Protein AF-A0A945VTB6-F1 (afdb_monomer)

Structure (mmCIF, N/CA/C/O backbone):
data_AF-A0A945VTB6-F1
#
_entry.id   AF-A0A945VTB6-F1
#
loop_
_atom_site.group_PDB
_atom_site.id
_atom_site.type_symbol
_atom_site.label_atom_id
_atom_site.label_alt_id
_atom_site.label_comp_id
_atom_site.label_asym_id
_atom_site.label_entity_id
_atom_site.label_seq_id
_atom_site.pdbx_PDB_ins_code
_atom_site.Cartn_x
_atom_site.Cartn_y
_atom_site.Cartn_z
_atom_site.occupancy
_atom_site.B_iso_or_equiv
_atom_site.auth_seq_id
_atom_site.auth_comp_id
_atom_site.auth_asym_id
_atom_site.auth_atom_id
_atom_site.pdbx_PDB_model_num
ATOM 1 N N . MET A 1 1 ? 19.960 -13.039 58.736 1.00 70.06 1 MET A N 1
ATOM 2 C CA . MET A 1 1 ? 20.356 -12.309 57.506 1.00 70.06 1 MET A CA 1
ATOM 3 C C . MET A 1 1 ? 19.927 -13.037 56.240 1.00 70.06 1 MET A C 1
ATOM 5 O O . MET A 1 1 ? 19.238 -12.431 55.436 1.00 70.06 1 MET A O 1
ATOM 9 N N . THR A 1 2 ? 20.265 -14.316 56.058 1.00 83.69 2 THR A N 1
ATOM 10 C CA . THR A 1 2 ? 19.894 -15.095 54.858 1.00 83.69 2 THR A CA 1
ATOM 11 C C . THR A 1 2 ? 18.380 -15.229 54.652 1.00 83.69 2 THR A C 1
ATOM 13 O O . THR A 1 2 ? 17.901 -15.045 53.539 1.00 83.69 2 THR A O 1
ATOM 16 N N . THR A 1 3 ? 17.604 -15.448 55.717 1.00 87.06 3 THR A N 1
ATOM 17 C CA . THR A 1 3 ? 16.131 -15.523 55.663 1.00 87.06 3 THR A CA 1
ATOM 18 C C . THR A 1 3 ? 15.481 -14.220 55.191 1.00 87.06 3 THR A C 1
ATOM 20 O O . THR A 1 3 ? 14.590 -14.253 54.350 1.00 87.06 3 THR A O 1
ATOM 23 N N . SER A 1 4 ? 15.961 -13.069 55.669 1.00 87.00 4 SER A N 1
ATOM 24 C CA . SER A 1 4 ? 15.468 -11.746 55.260 1.00 87.00 4 SER A CA 1
ATOM 25 C C . SER A 1 4 ? 15.763 -11.435 53.788 1.00 87.00 4 SER A C 1
ATOM 27 O O . SER A 1 4 ? 14.939 -10.816 53.124 1.00 87.00 4 SER A O 1
ATOM 29 N N . ILE A 1 5 ? 16.910 -11.895 53.270 1.00 90.56 5 ILE A N 1
ATOM 30 C CA . ILE A 1 5 ? 17.291 -11.743 51.855 1.00 90.56 5 ILE A CA 1
ATOM 31 C C . ILE A 1 5 ? 16.427 -12.643 50.959 1.00 90.56 5 ILE A C 1
ATOM 33 O O . ILE A 1 5 ? 15.968 -12.214 49.906 1.00 90.56 5 ILE A O 1
ATOM 37 N N . ILE A 1 6 ? 16.152 -13.880 51.378 1.00 92.56 6 ILE A N 1
ATOM 38 C CA . ILE A 1 6 ? 15.283 -14.794 50.619 1.00 92.56 6 ILE A CA 1
ATOM 39 C C . ILE A 1 6 ? 13.846 -14.254 50.566 1.00 92.56 6 ILE A C 1
ATOM 41 O O . ILE A 1 6 ? 13.212 -14.298 49.512 1.00 92.56 6 ILE A O 1
ATOM 45 N N . LEU A 1 7 ? 13.346 -13.694 51.674 1.00 93.00 7 LEU A N 1
ATOM 46 C CA . LEU A 1 7 ? 11.995 -13.136 51.745 1.00 93.00 7 LEU A CA 1
ATOM 47 C C . LEU A 1 7 ? 11.821 -11.916 50.824 1.00 93.00 7 LEU A C 1
ATOM 49 O O . LEU A 1 7 ? 10.799 -11.795 50.151 1.00 93.00 7 LEU A O 1
ATOM 53 N N . SER A 1 8 ? 12.820 -11.028 50.763 1.00 91.12 8 SER A N 1
ATOM 54 C CA . SER A 1 8 ? 12.771 -9.847 49.894 1.00 91.12 8 SER A CA 1
ATOM 55 C C . SER A 1 8 ? 12.852 -10.215 48.411 1.00 91.12 8 SER A C 1
ATOM 57 O O . SER A 1 8 ? 12.096 -9.668 47.608 1.00 91.12 8 SER A O 1
ATOM 59 N N . ILE A 1 9 ? 13.691 -11.191 48.046 1.00 94.75 9 ILE A N 1
ATOM 60 C CA . ILE A 1 9 ? 13.769 -11.715 46.674 1.00 94.75 9 ILE A CA 1
ATOM 61 C C . ILE A 1 9 ? 12.435 -12.350 46.263 1.00 94.75 9 ILE A C 1
ATOM 63 O O . ILE A 1 9 ? 11.922 -12.050 45.185 1.00 94.75 9 ILE A O 1
ATOM 67 N N . ALA A 1 10 ? 11.836 -13.175 47.128 1.00 94.50 10 ALA A N 1
ATOM 68 C CA . ALA A 1 10 ? 10.544 -13.801 46.855 1.00 94.50 10 ALA A CA 1
ATOM 69 C C . ALA A 1 10 ? 9.439 -12.756 46.625 1.00 94.50 10 ALA A C 1
ATOM 71 O O . ALA A 1 10 ? 8.659 -12.876 45.683 1.00 94.50 10 ALA A O 1
ATOM 72 N N . PHE A 1 11 ? 9.410 -11.694 47.434 1.00 96.12 11 PHE A N 1
ATOM 73 C CA . PHE A 1 11 ? 8.422 -10.624 47.305 1.00 96.12 11 PHE A CA 1
ATOM 74 C C . PHE A 1 11 ? 8.546 -9.857 45.978 1.00 96.12 11 PHE A C 1
ATOM 76 O O . PHE A 1 11 ? 7.544 -9.605 45.310 1.00 96.12 11 PHE A O 1
ATOM 83 N N . ILE A 1 12 ? 9.774 -9.549 45.547 1.00 95.12 12 ILE A N 1
ATOM 84 C CA . ILE A 1 12 ? 10.031 -8.877 44.264 1.00 95.12 12 ILE A CA 1
ATOM 85 C C . ILE A 1 12 ? 9.595 -9.756 43.082 1.00 95.12 12 ILE A C 1
ATOM 87 O O . ILE A 1 12 ? 8.971 -9.257 42.145 1.00 95.12 12 ILE A O 1
ATOM 91 N N . ILE A 1 13 ? 9.873 -11.063 43.132 1.00 96.12 13 ILE A N 1
ATOM 92 C CA . ILE A 1 13 ? 9.461 -12.014 42.087 1.00 96.12 13 ILE A CA 1
ATOM 93 C C . ILE A 1 13 ? 7.933 -12.084 41.987 1.00 96.12 13 ILE A C 1
ATOM 95 O O . ILE A 1 13 ? 7.390 -12.046 40.883 1.00 96.12 13 ILE A O 1
ATOM 99 N N . ILE A 1 14 ? 7.233 -12.130 43.124 1.00 96.50 14 ILE A N 1
ATOM 100 C CA . ILE A 1 14 ? 5.764 -12.158 43.162 1.00 96.50 14 ILE A CA 1
ATOM 101 C C . ILE A 1 14 ? 5.181 -10.890 42.531 1.00 96.50 14 ILE A C 1
ATOM 103 O O . ILE A 1 14 ? 4.265 -10.985 41.715 1.00 96.50 14 ILE A O 1
ATOM 107 N N . ILE A 1 15 ? 5.727 -9.714 42.851 1.00 95.94 15 ILE A N 1
ATOM 108 C CA . ILE A 1 15 ? 5.262 -8.446 42.270 1.00 95.94 15 ILE A CA 1
ATOM 109 C C . ILE A 1 15 ? 5.508 -8.406 40.759 1.00 95.94 15 ILE A C 1
ATOM 111 O O . ILE A 1 15 ? 4.610 -8.021 40.010 1.00 95.94 15 ILE A O 1
ATOM 115 N N . MET A 1 16 ? 6.687 -8.832 40.291 1.00 95.06 16 MET A N 1
ATOM 116 C CA . MET A 1 16 ? 6.979 -8.875 38.855 1.00 95.06 16 MET A CA 1
ATOM 117 C C . MET A 1 16 ? 6.038 -9.824 38.105 1.00 95.06 16 MET A C 1
ATOM 119 O O . MET A 1 16 ? 5.511 -9.452 37.057 1.00 95.06 16 MET A O 1
ATOM 123 N N . LEU A 1 17 ? 5.771 -11.012 38.655 1.00 95.50 17 LEU A N 1
ATOM 124 C CA . LEU A 1 17 ? 4.824 -11.964 38.069 1.00 95.50 17 LEU A CA 1
ATOM 125 C C . LEU A 1 17 ? 3.391 -11.425 38.074 1.00 95.50 17 LEU A C 1
ATOM 127 O O . LEU A 1 17 ? 2.677 -11.596 37.089 1.00 95.50 17 LEU A O 1
ATOM 131 N N . ALA A 1 18 ? 2.978 -10.732 39.137 1.00 95.19 18 ALA A N 1
ATOM 132 C CA . ALA A 1 18 ? 1.662 -10.107 39.212 1.00 95.19 18 ALA A CA 1
ATOM 133 C C . ALA A 1 18 ? 1.494 -9.001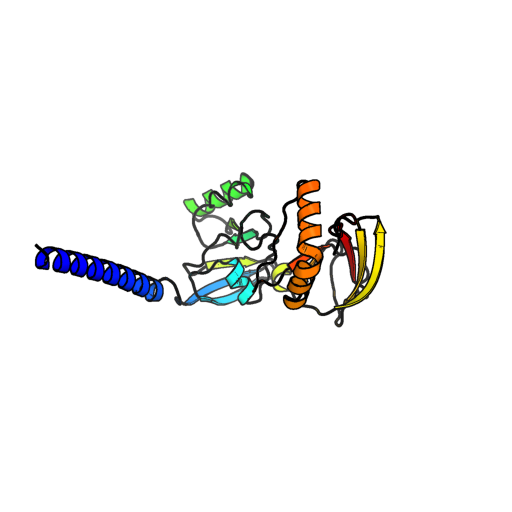 38.158 1.00 95.19 18 ALA A C 1
ATOM 135 O O . ALA A 1 18 ? 0.473 -8.958 37.473 1.00 95.19 18 ALA A O 1
ATOM 136 N N . MET A 1 19 ? 2.502 -8.139 37.972 1.00 93.75 19 MET A N 1
ATOM 137 C CA . MET A 1 19 ? 2.476 -7.104 36.932 1.00 93.75 19 MET A CA 1
ATOM 138 C C . MET A 1 19 ? 2.476 -7.700 35.522 1.00 93.75 19 MET A C 1
ATOM 140 O O . MET A 1 19 ? 1.697 -7.257 34.678 1.00 93.75 19 MET A O 1
ATOM 144 N N . ALA A 1 20 ? 3.301 -8.719 35.268 1.00 93.00 20 ALA A N 1
ATOM 145 C CA . ALA A 1 20 ? 3.318 -9.421 33.986 1.00 93.00 20 ALA A CA 1
ATOM 146 C C . ALA A 1 20 ? 1.965 -10.095 33.697 1.00 93.00 20 ALA A C 1
ATOM 148 O O . ALA A 1 20 ? 1.423 -9.939 32.604 1.00 93.00 20 ALA A O 1
ATOM 149 N N . GLY A 1 21 ? 1.371 -10.760 34.693 1.00 93.19 21 GLY A N 1
ATOM 150 C CA . GLY A 1 21 ? 0.052 -11.382 34.578 1.00 93.19 21 GLY A CA 1
ATOM 151 C C . GLY A 1 21 ? -1.068 -10.370 34.321 1.00 93.19 21 GLY A C 1
ATOM 152 O O . GLY A 1 21 ? -1.920 -10.601 33.467 1.00 93.19 21 GLY A O 1
ATOM 153 N N . LEU A 1 22 ? -1.045 -9.216 34.995 1.00 89.81 22 LEU A N 1
ATOM 154 C CA . LEU A 1 22 ? -2.013 -8.140 34.763 1.00 89.81 22 LEU A CA 1
ATOM 155 C C . LEU A 1 22 ? -1.853 -7.513 33.368 1.00 89.81 22 LEU A C 1
ATOM 157 O O . LEU A 1 22 ? -2.845 -7.194 32.710 1.00 89.81 22 LEU A O 1
ATOM 161 N N . SER A 1 23 ? -0.615 -7.361 32.893 1.00 85.19 23 SER A N 1
ATOM 162 C CA . SER A 1 23 ? -0.334 -6.888 31.534 1.00 85.19 23 SER A CA 1
ATOM 163 C C . SER A 1 23 ? -0.872 -7.859 30.483 1.00 85.19 23 SER A C 1
ATOM 165 O O . SER A 1 23 ? -1.488 -7.428 29.513 1.00 85.19 23 SER A O 1
ATOM 167 N N . GLU A 1 24 ? -0.693 -9.164 30.678 1.00 84.31 24 GLU A N 1
ATOM 168 C CA . GLU A 1 24 ? -1.197 -10.175 29.746 1.00 84.31 24 GLU A CA 1
ATOM 169 C C . GLU A 1 24 ? -2.732 -10.226 29.761 1.00 84.31 24 GLU A C 1
ATOM 171 O O . GLU A 1 24 ? -3.370 -10.252 28.710 1.00 84.31 24 GLU A O 1
ATOM 176 N N . LEU A 1 25 ? -3.345 -10.138 30.946 1.00 82.81 25 LEU A N 1
ATOM 177 C CA . LEU A 1 25 ? -4.799 -10.089 31.101 1.00 82.81 25 LEU A CA 1
ATOM 178 C C . LEU A 1 25 ? -5.397 -8.868 30.391 1.00 82.81 25 LEU A C 1
ATOM 180 O O . LEU A 1 25 ? -6.355 -8.993 29.632 1.00 82.81 25 LEU A O 1
ATOM 184 N N . THR A 1 26 ? -4.825 -7.683 30.605 1.00 78.06 26 THR A N 1
ATOM 185 C CA . THR A 1 26 ? -5.289 -6.460 29.934 1.00 78.06 26 THR A CA 1
ATOM 186 C C . THR A 1 26 ? -5.054 -6.524 28.426 1.00 78.06 26 THR A C 1
ATOM 188 O O . THR A 1 26 ? -5.923 -6.113 27.659 1.00 78.06 26 THR A O 1
ATOM 191 N N . TYR A 1 27 ? -3.944 -7.109 27.974 1.00 70.69 27 TYR A N 1
ATOM 192 C CA . TYR A 1 27 ? -3.674 -7.322 26.554 1.00 70.69 27 TYR A CA 1
ATOM 193 C C . TYR A 1 27 ? -4.676 -8.284 25.899 1.00 70.69 27 TYR A C 1
ATOM 195 O O . TYR A 1 27 ? -5.138 -8.021 24.789 1.00 70.69 27 TYR A O 1
ATOM 203 N N . GLN A 1 28 ? -5.080 -9.354 26.583 1.00 69.06 28 GLN A N 1
ATOM 204 C CA . GLN A 1 28 ? -6.079 -10.293 26.069 1.00 69.06 28 GLN A CA 1
ATOM 205 C C . GLN A 1 28 ? -7.499 -9.718 26.095 1.00 69.06 28 GLN A C 1
ATOM 207 O O . GLN A 1 28 ? -8.239 -9.889 25.131 1.00 69.06 28 GLN A O 1
ATOM 212 N N . PHE A 1 29 ? -7.880 -8.996 27.152 1.00 66.19 29 PHE A N 1
ATOM 213 C CA . PHE A 1 29 ? -9.226 -8.424 27.263 1.00 66.19 29 PHE A CA 1
ATOM 214 C C . PHE A 1 29 ? -9.436 -7.170 26.404 1.00 66.19 29 PHE A C 1
ATOM 216 O O . PHE A 1 29 ? -10.531 -6.965 25.881 1.00 66.19 29 PHE A O 1
ATOM 223 N N . PHE A 1 30 ? -8.413 -6.325 26.251 1.00 63.25 30 PHE A N 1
ATOM 224 C CA . PHE A 1 30 ? -8.529 -5.037 25.555 1.00 63.25 30 PHE A CA 1
ATOM 225 C C . PHE A 1 30 ? -7.734 -4.961 24.246 1.00 63.25 30 PHE A C 1
ATOM 227 O O . PHE A 1 30 ? -8.085 -4.166 23.377 1.00 63.25 30 PHE A O 1
ATOM 234 N N . GLY A 1 31 ? -6.667 -5.748 24.088 1.00 57.62 31 GLY A N 1
ATOM 235 C CA . GLY A 1 31 ? -5.701 -5.604 22.992 1.00 57.62 31 GLY A CA 1
ATOM 236 C C . GLY A 1 31 ? -5.968 -6.465 21.757 1.00 57.62 31 GLY A C 1
ATOM 237 O O . GLY A 1 31 ? -5.543 -6.083 20.668 1.00 57.62 31 GLY A O 1
ATOM 238 N N . LYS A 1 32 ? -6.673 -7.597 21.888 1.00 54.66 32 LYS A N 1
ATOM 239 C CA . LYS A 1 32 ? -6.982 -8.496 20.765 1.00 54.66 32 LYS A CA 1
ATOM 240 C C . LYS A 1 32 ? -8.411 -9.019 20.852 1.00 54.66 32 LYS A C 1
ATOM 242 O O . LYS A 1 32 ? -8.746 -9.769 21.757 1.00 54.66 32 LYS A O 1
ATOM 247 N N . GLY A 1 33 ? -9.246 -8.661 19.878 1.00 57.53 33 GLY A N 1
ATOM 248 C CA . GLY A 1 33 ? -10.492 -9.395 19.626 1.00 57.53 33 GLY A CA 1
ATOM 249 C C . GLY A 1 33 ? -11.798 -8.638 19.846 1.00 57.53 33 GLY A C 1
ATOM 250 O O . GLY A 1 33 ? -12.863 -9.224 19.634 1.00 57.53 33 GLY A O 1
ATOM 251 N N . LYS A 1 34 ? -11.777 -7.336 20.177 1.00 70.19 34 LYS A N 1
ATOM 252 C CA . LYS A 1 34 ? -13.004 -6.541 20.029 1.00 70.19 34 LYS A CA 1
ATOM 253 C C . LYS A 1 34 ? -13.342 -6.480 18.539 1.00 70.19 34 LYS A C 1
ATOM 255 O O . LYS A 1 34 ? -12.583 -5.927 17.742 1.00 70.19 34 LYS A O 1
ATOM 260 N N . LYS A 1 35 ? -14.463 -7.100 18.169 1.00 81.50 35 LYS A N 1
ATOM 261 C CA . LYS A 1 35 ? -15.018 -7.024 16.818 1.00 81.50 35 LYS A CA 1
ATOM 262 C C . LYS A 1 35 ? -15.546 -5.611 16.611 1.00 81.50 35 LYS A C 1
ATOM 264 O O . LYS A 1 35 ? -16.501 -5.213 17.273 1.00 81.50 35 LYS A O 1
ATOM 269 N N . LEU A 1 36 ? -14.899 -4.878 15.720 1.00 87.12 36 LEU A N 1
ATOM 270 C CA . LEU A 1 36 ? -15.263 -3.525 15.332 1.00 87.12 36 LEU A CA 1
ATOM 271 C C . LEU A 1 36 ? -15.922 -3.544 13.954 1.00 87.12 36 LEU A C 1
ATOM 273 O O . LEU A 1 36 ? -15.676 -4.439 13.132 1.00 87.12 36 LEU A O 1
ATOM 277 N N . LYS A 1 37 ? -16.769 -2.552 13.708 1.00 90.38 37 LYS A N 1
ATOM 278 C CA . LYS A 1 37 ? -17.398 -2.311 12.412 1.00 90.38 37 LYS A CA 1
ATOM 279 C C . LYS A 1 37 ? -16.568 -1.310 11.616 1.00 90.38 37 LYS A C 1
ATOM 281 O O . LYS A 1 37 ? -16.235 -0.236 12.109 1.00 90.38 37 LYS A O 1
ATOM 286 N N . LEU A 1 38 ? -16.242 -1.683 10.384 1.00 91.25 38 LEU A N 1
ATOM 287 C CA . LEU A 1 38 ? -15.584 -0.824 9.408 1.00 91.25 38 LEU A CA 1
ATOM 288 C C . LEU A 1 38 ? -16.518 -0.614 8.216 1.00 91.25 38 LEU A C 1
ATOM 290 O O . LEU A 1 38 ? -16.728 -1.556 7.445 1.00 91.25 38 LEU A O 1
ATOM 294 N N . GLY A 1 39 ? -17.069 0.589 8.067 1.00 91.44 39 GLY A N 1
ATOM 295 C CA . GLY A 1 39 ? -17.810 1.003 6.878 1.00 91.44 39 GLY A CA 1
ATOM 296 C C . GLY A 1 39 ? -16.858 1.500 5.796 1.00 91.44 39 GLY A C 1
ATOM 297 O O . GLY A 1 39 ? -15.995 2.342 6.042 1.00 91.44 39 GLY A O 1
ATOM 298 N N . ILE A 1 40 ? -16.964 0.949 4.588 1.00 90.44 40 ILE A N 1
ATOM 299 C CA . ILE A 1 40 ? -16.213 1.409 3.417 1.00 90.44 40 ILE A CA 1
ATOM 300 C C . ILE A 1 40 ? -17.193 2.031 2.427 1.00 90.44 40 ILE A C 1
ATOM 302 O O . ILE A 1 40 ? -18.044 1.320 1.893 1.00 90.44 40 ILE A O 1
ATOM 306 N N . HIS A 1 41 ? -17.007 3.320 2.149 1.00 89.62 41 HIS A N 1
ATOM 307 C CA . HIS A 1 41 ? -17.741 4.098 1.152 1.00 89.62 41 HIS A CA 1
ATOM 308 C C . HIS A 1 41 ? -16.885 4.330 -0.107 1.00 89.62 41 HIS A C 1
ATOM 310 O O . HIS A 1 41 ? -15.652 4.407 -0.024 1.00 89.62 41 HIS A O 1
ATOM 316 N N . SER A 1 42 ? -17.520 4.461 -1.275 1.00 87.31 42 SER A N 1
ATOM 317 C CA . SER A 1 42 ? -16.862 4.762 -2.560 1.00 87.31 42 SER A CA 1
ATOM 318 C C . SER A 1 42 ? -17.697 5.706 -3.437 1.00 87.31 42 SER A C 1
ATOM 320 O O . SER A 1 42 ? -18.812 6.049 -3.068 1.00 87.31 42 SER A O 1
ATOM 322 N N . ASP A 1 43 ? -17.161 6.116 -4.593 1.00 80.44 43 ASP A N 1
ATOM 323 C CA . ASP A 1 43 ? -17.733 7.151 -5.481 1.00 80.44 43 ASP A CA 1
ATOM 324 C C . ASP A 1 43 ? -19.146 6.839 -6.041 1.00 80.44 43 ASP A C 1
ATOM 326 O O . ASP A 1 43 ? -19.841 7.761 -6.450 1.00 80.44 43 ASP A O 1
ATOM 330 N N . ASP A 1 44 ? -19.579 5.570 -6.059 1.00 75.25 44 ASP A N 1
ATOM 331 C CA . ASP A 1 44 ? -20.850 5.119 -6.669 1.00 75.25 44 ASP A CA 1
ATOM 332 C C . ASP A 1 44 ? -21.914 4.703 -5.619 1.00 75.25 44 ASP A C 1
ATOM 334 O O . ASP A 1 44 ? -22.580 3.682 -5.799 1.00 75.25 44 ASP A O 1
ATOM 338 N N . ASP A 1 45 ? -21.994 5.385 -4.468 1.00 72.06 45 ASP A N 1
ATOM 339 C CA . ASP A 1 45 ? -22.833 4.997 -3.307 1.00 72.06 45 ASP A CA 1
ATOM 340 C C . ASP A 1 45 ? -22.593 3.555 -2.814 1.00 72.06 45 ASP A C 1
ATOM 342 O O . ASP A 1 45 ? -23.410 2.936 -2.130 1.00 72.06 45 ASP A O 1
ATOM 346 N N . PHE A 1 46 ? -21.435 2.990 -3.159 1.00 79.00 46 PHE A N 1
ATOM 347 C CA . PHE A 1 46 ? -21.041 1.673 -2.692 1.00 79.00 46 PHE A CA 1
ATOM 348 C C . PHE A 1 46 ? -20.720 1.756 -1.205 1.00 79.00 46 PHE A C 1
ATOM 350 O O . PHE A 1 46 ? -19.720 2.365 -0.824 1.00 79.00 46 PHE A O 1
ATOM 357 N N . GLU A 1 47 ? -21.533 1.090 -0.393 1.00 83.81 47 GLU A N 1
ATOM 358 C CA . GLU A 1 47 ? -21.309 0.925 1.035 1.00 83.81 47 GLU A CA 1
ATOM 359 C C . GLU A 1 47 ? -21.102 -0.554 1.361 1.00 83.81 47 GLU A C 1
ATOM 361 O O . GLU A 1 47 ? -21.895 -1.426 0.993 1.00 83.81 47 GLU A O 1
ATOM 366 N N . LYS A 1 48 ? -20.009 -0.857 2.060 1.00 86.69 48 LYS A N 1
ATOM 367 C CA . LYS A 1 48 ? -19.746 -2.205 2.559 1.00 86.69 48 LYS A CA 1
ATOM 368 C C . LYS A 1 48 ? -19.292 -2.165 4.002 1.00 86.69 48 LYS A C 1
ATOM 370 O O . LYS A 1 48 ? -18.232 -1.627 4.309 1.00 86.69 48 LYS A O 1
ATOM 375 N N . MET A 1 49 ? -20.061 -2.822 4.863 1.00 88.75 49 MET A N 1
ATOM 376 C CA . MET A 1 49 ? -19.694 -3.028 6.259 1.00 88.75 49 MET A CA 1
ATOM 377 C C . MET A 1 49 ? -18.872 -4.305 6.419 1.00 88.75 49 MET A C 1
ATOM 379 O O . MET A 1 49 ? -19.231 -5.376 5.925 1.00 88.75 49 MET A O 1
ATOM 383 N N . LEU A 1 50 ? -17.756 -4.195 7.129 1.00 87.00 50 LEU A N 1
ATOM 384 C CA . LEU A 1 50 ? -16.873 -5.304 7.461 1.00 87.00 50 LEU A CA 1
ATOM 385 C C . LEU A 1 50 ? -16.753 -5.435 8.970 1.00 87.00 50 LEU A C 1
ATOM 387 O O . LEU A 1 50 ? -16.589 -4.448 9.682 1.00 87.00 50 LEU A O 1
ATOM 391 N N . THR A 1 51 ? -16.747 -6.674 9.449 1.00 88.19 51 THR A N 1
ATOM 392 C CA . THR A 1 51 ? -16.332 -6.973 10.819 1.00 88.19 51 THR A CA 1
ATOM 393 C C . THR A 1 51 ? -14.831 -7.240 10.836 1.00 88.19 51 THR A C 1
ATOM 395 O O . THR A 1 51 ? -14.330 -8.153 10.160 1.00 88.19 51 THR A O 1
ATOM 398 N N . ILE A 1 52 ? -14.110 -6.416 11.588 1.00 87.88 52 ILE A N 1
ATOM 399 C CA . ILE A 1 52 ? -12.655 -6.459 11.728 1.00 87.88 52 ILE A CA 1
ATOM 400 C C . ILE A 1 52 ? -12.269 -6.598 13.198 1.00 87.88 52 ILE A C 1
ATOM 402 O O . ILE A 1 52 ? -13.034 -6.241 14.091 1.00 87.88 52 ILE A O 1
ATOM 406 N N . GLU A 1 53 ? -11.086 -7.141 13.449 1.00 84.62 53 GLU A N 1
ATOM 407 C CA . GLU A 1 53 ? -10.508 -7.168 14.789 1.00 84.62 53 GLU A CA 1
ATOM 408 C C . GLU A 1 53 ? -9.768 -5.851 15.033 1.00 84.62 53 GLU A C 1
ATOM 410 O O . GLU A 1 53 ? -9.013 -5.387 14.174 1.00 84.62 53 GLU A O 1
ATOM 415 N N . GLY A 1 54 ? -10.034 -5.225 16.180 1.00 81.88 54 GLY A N 1
ATOM 416 C CA . GLY A 1 54 ? -9.305 -4.037 16.615 1.00 81.88 54 GLY A CA 1
ATOM 417 C C . GLY A 1 54 ? -7.875 -4.347 17.068 1.00 81.88 54 GLY A C 1
ATOM 418 O O . GLY A 1 54 ? -7.528 -5.494 17.343 1.00 81.88 54 GLY A O 1
ATOM 419 N N . GLY A 1 55 ? -7.056 -3.299 17.166 1.00 80.38 55 GLY A N 1
ATOM 420 C CA . GLY A 1 55 ? -5.676 -3.337 17.668 1.00 80.38 55 GLY A CA 1
ATOM 421 C C . GLY A 1 55 ? -4.605 -3.176 16.586 1.00 80.38 55 GLY A C 1
ATOM 422 O O . GLY A 1 55 ? -3.518 -2.672 16.873 1.00 80.38 55 GLY A O 1
ATOM 423 N N . ASP A 1 56 ? -4.925 -3.515 15.337 1.00 85.00 56 ASP A N 1
ATOM 424 C CA . ASP A 1 56 ? -3.998 -3.416 14.209 1.00 85.00 56 ASP A CA 1
ATOM 425 C C . ASP A 1 56 ? -4.029 -2.057 13.495 1.00 85.00 56 ASP A C 1
ATOM 427 O O . ASP A 1 56 ? -4.932 -1.227 13.657 1.00 85.00 56 ASP A O 1
ATOM 431 N N . LYS A 1 57 ? -3.000 -1.821 12.673 1.00 89.81 57 LYS A N 1
ATOM 432 C CA . LYS A 1 57 ? -2.961 -0.694 11.732 1.00 89.81 57 LYS A CA 1
ATOM 433 C C . LYS A 1 57 ? -4.003 -0.902 10.636 1.00 89.81 57 LYS A C 1
ATOM 435 O O . LYS A 1 57 ? -4.036 -1.959 10.009 1.00 89.81 57 LYS A O 1
ATOM 440 N N . LEU A 1 58 ? -4.750 0.149 10.309 1.00 91.12 58 LEU A N 1
ATOM 441 C CA . LEU A 1 58 ? -5.810 0.113 9.303 1.00 91.12 58 LEU A CA 1
ATOM 442 C C . LEU A 1 58 ? -5.310 -0.358 7.927 1.00 91.12 58 LEU A C 1
ATOM 444 O O . LEU A 1 58 ? -6.015 -1.097 7.247 1.00 91.12 58 LEU A O 1
ATOM 448 N N . LEU A 1 59 ? -4.080 -0.001 7.533 1.00 90.19 59 LEU A N 1
ATOM 449 C CA . LEU A 1 59 ? -3.456 -0.518 6.308 1.00 90.19 59 LEU A CA 1
ATOM 450 C C . LEU A 1 59 ? -3.432 -2.056 6.278 1.00 90.19 59 LEU A C 1
ATOM 452 O O . LEU A 1 59 ? -3.835 -2.647 5.279 1.00 90.19 59 LEU A O 1
ATOM 456 N N . ASN A 1 60 ? -2.982 -2.690 7.362 1.00 87.56 60 ASN A N 1
ATOM 457 C CA . ASN A 1 60 ? -2.869 -4.146 7.444 1.00 87.56 60 ASN A CA 1
ATOM 458 C C . ASN A 1 60 ? -4.261 -4.782 7.467 1.00 87.56 60 ASN A C 1
ATOM 460 O O . ASN A 1 60 ? -4.521 -5.734 6.737 1.00 87.56 60 ASN A O 1
ATOM 464 N N . THR A 1 61 ? -5.187 -4.207 8.239 1.00 89.19 61 THR A N 1
ATOM 465 C CA . THR A 1 61 ? -6.575 -4.674 8.305 1.00 89.19 61 THR A CA 1
ATOM 466 C C . THR A 1 61 ? -7.251 -4.649 6.932 1.00 89.19 61 THR A C 1
ATOM 468 O O . THR A 1 61 ? -7.901 -5.621 6.545 1.00 89.19 61 THR A O 1
ATOM 471 N N . LEU A 1 62 ? -7.071 -3.569 6.165 1.00 88.50 62 LEU A N 1
ATOM 472 C CA . LEU A 1 62 ? -7.606 -3.442 4.809 1.00 88.50 62 LEU A CA 1
ATOM 473 C C . LEU A 1 62 ? -6.988 -4.471 3.862 1.00 88.50 62 LEU A C 1
ATOM 475 O O . LEU A 1 62 ? -7.726 -5.172 3.171 1.00 88.50 62 LEU A O 1
ATOM 479 N N . GLN A 1 63 ? -5.662 -4.622 3.882 1.00 84.25 63 GLN A N 1
ATOM 480 C CA . GLN A 1 63 ? -4.955 -5.599 3.051 1.00 84.25 63 GLN A CA 1
ATOM 481 C C . GLN A 1 63 ? -5.398 -7.037 3.351 1.00 84.25 63 GLN A C 1
ATOM 483 O O . GLN A 1 63 ? -5.665 -7.793 2.417 1.00 84.25 63 GLN A O 1
ATOM 488 N N . ASN A 1 64 ? -5.573 -7.389 4.629 1.00 84.06 64 ASN A N 1
ATOM 489 C CA . ASN A 1 64 ? -6.053 -8.706 5.061 1.00 84.06 64 ASN A CA 1
ATOM 490 C C . ASN A 1 64 ? -7.489 -8.991 4.598 1.00 84.06 64 ASN A C 1
ATOM 492 O O . ASN A 1 64 ? -7.846 -10.137 4.339 1.00 84.06 64 ASN A O 1
ATOM 496 N N . LYS A 1 65 ? -8.322 -7.952 4.459 1.00 85.12 65 LYS A N 1
ATOM 497 C CA . LYS A 1 65 ? -9.684 -8.057 3.910 1.00 85.12 65 LYS A CA 1
ATOM 498 C C . LYS A 1 65 ? -9.738 -7.942 2.378 1.00 85.12 65 LYS A C 1
ATOM 500 O O . LYS A 1 65 ? -10.834 -7.951 1.820 1.00 85.12 65 LYS A O 1
ATOM 505 N N . GLY A 1 66 ? -8.588 -7.857 1.702 1.00 79.38 66 GLY A N 1
ATOM 506 C CA . GLY A 1 66 ? -8.479 -7.793 0.241 1.00 79.38 66 GLY A CA 1
ATOM 507 C C . GLY A 1 66 ? -8.562 -6.385 -0.358 1.00 79.38 66 GLY A C 1
ATOM 508 O O . GLY A 1 66 ? -8.662 -6.250 -1.575 1.00 79.38 66 GLY A O 1
ATOM 509 N N . TYR A 1 67 ? -8.511 -5.332 0.463 1.00 84.81 67 TYR A N 1
ATOM 510 C CA . TYR A 1 67 ? -8.459 -3.940 0.009 1.00 84.81 67 TYR A CA 1
ATOM 511 C C . TYR A 1 67 ? -7.018 -3.438 0.022 1.00 84.81 67 TYR A C 1
ATOM 513 O O . TYR A 1 67 ? -6.429 -3.157 1.067 1.00 84.81 67 TYR A O 1
ATOM 521 N N . HIS A 1 68 ? -6.433 -3.308 -1.163 1.00 81.50 68 HIS A N 1
ATOM 522 C CA . HIS A 1 68 ? -5.018 -2.988 -1.304 1.00 81.50 68 HIS A CA 1
ATOM 523 C C . HIS A 1 68 ? -4.802 -1.487 -1.493 1.00 81.50 68 HIS A C 1
ATOM 525 O O . HIS A 1 68 ? -4.724 -0.987 -2.613 1.00 81.50 68 HIS A O 1
ATOM 531 N N . VAL A 1 69 ? -4.669 -0.768 -0.378 1.00 84.62 69 VAL A N 1
ATOM 532 C CA . VAL A 1 69 ? -4.264 0.645 -0.382 1.00 84.62 69 VAL A CA 1
ATOM 533 C C . VAL A 1 69 ? -2.800 0.760 -0.834 1.00 84.62 69 VAL A C 1
ATOM 535 O O . VAL A 1 69 ? -1.956 -0.016 -0.368 1.00 84.62 69 VAL A O 1
ATOM 538 N N . PRO A 1 70 ? -2.459 1.722 -1.712 1.00 79.62 70 PRO A N 1
ATOM 539 C CA . PRO A 1 70 ? -1.087 1.919 -2.163 1.00 79.62 70 PRO A CA 1
ATOM 540 C C . PRO A 1 70 ? -0.144 2.219 -0.993 1.00 79.62 70 PRO A C 1
ATOM 542 O O . PRO A 1 70 ? -0.307 3.200 -0.269 1.00 79.62 70 PRO A O 1
ATOM 545 N N .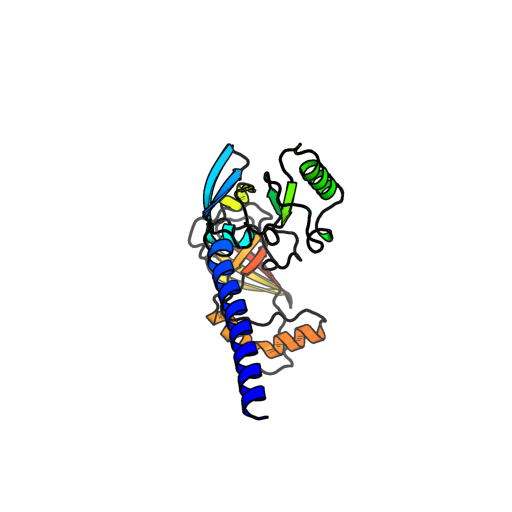 SER A 1 71 ? 0.869 1.373 -0.814 1.00 77.56 71 SER A N 1
ATOM 546 C CA . SER A 1 71 ? 1.900 1.543 0.210 1.00 77.56 71 SER A CA 1
ATOM 547 C C . SER A 1 71 ? 3.255 1.110 -0.337 1.00 77.56 71 SER A C 1
ATOM 549 O O . SER A 1 71 ? 3.486 -0.073 -0.575 1.00 77.56 71 SER A O 1
ATOM 551 N N . GLY A 1 72 ? 4.154 2.073 -0.550 1.00 72.75 72 GLY A N 1
ATOM 552 C CA . GLY A 1 72 ? 5.530 1.807 -0.985 1.00 72.75 72 GLY A CA 1
ATOM 553 C C . GLY A 1 72 ? 6.529 1.591 0.159 1.00 72.75 72 GLY A C 1
ATOM 554 O O . GLY A 1 72 ? 7.616 1.082 -0.080 1.00 72.75 72 GLY A O 1
ATOM 555 N N . CYS A 1 73 ? 6.179 1.975 1.395 1.00 78.06 73 CYS A N 1
ATOM 556 C CA . CYS A 1 73 ? 7.106 2.016 2.540 1.00 78.06 73 CYS A CA 1
ATOM 557 C C . CYS A 1 73 ? 6.852 0.960 3.629 1.00 78.06 73 CYS A C 1
ATOM 559 O O . CYS A 1 73 ? 7.431 1.064 4.706 1.00 78.06 73 CYS A O 1
ATOM 561 N N . GLY A 1 74 ? 5.931 0.014 3.412 1.00 74.75 74 GLY A N 1
ATOM 562 C CA . GLY A 1 74 ? 5.608 -1.014 4.416 1.00 74.75 74 GLY A CA 1
ATOM 563 C C . GLY A 1 74 ? 4.968 -0.476 5.706 1.00 74.75 74 GLY A C 1
ATOM 564 O O . GLY A 1 74 ? 4.921 -1.169 6.711 1.00 74.75 74 GLY A O 1
ATOM 565 N N . GLY A 1 75 ? 4.469 0.764 5.698 1.00 81.00 75 GLY A N 1
ATOM 566 C CA . GLY A 1 75 ? 3.767 1.356 6.838 1.00 81.00 75 GLY A CA 1
ATOM 567 C C . GLY A 1 75 ? 4.621 2.180 7.808 1.00 81.00 75 GLY A C 1
ATOM 568 O O . GLY A 1 75 ? 4.185 2.434 8.933 1.00 81.00 75 GLY A O 1
ATOM 569 N N . ASN A 1 76 ? 5.784 2.649 7.347 1.00 83.25 76 ASN A N 1
ATOM 570 C CA . ASN A 1 76 ? 6.683 3.557 8.072 1.00 83.25 76 ASN A CA 1
ATOM 571 C C . ASN A 1 76 ? 6.362 5.051 7.885 1.00 83.25 76 ASN A C 1
ATOM 573 O O . ASN A 1 76 ? 7.115 5.898 8.346 1.00 83.25 76 ASN A O 1
ATOM 577 N N . ALA A 1 77 ? 5.270 5.386 7.186 1.00 85.69 77 ALA A N 1
ATOM 578 C CA . ALA A 1 77 ? 4.869 6.768 6.898 1.00 85.69 77 ALA A CA 1
ATOM 579 C C . ALA A 1 77 ? 5.976 7.638 6.271 1.00 85.69 77 ALA A C 1
ATOM 581 O O . ALA A 1 77 ? 6.062 8.823 6.549 1.00 85.69 77 ALA A O 1
ATOM 582 N N . THR A 1 78 ? 6.797 7.069 5.383 1.00 85.69 78 THR A N 1
ATOM 583 C CA . THR A 1 78 ? 7.809 7.830 4.625 1.00 85.69 78 THR A CA 1
ATOM 584 C C . THR A 1 78 ? 7.374 8.132 3.191 1.00 85.69 78 THR A C 1
ATOM 586 O O . THR A 1 78 ? 7.790 9.129 2.616 1.00 85.69 78 THR A O 1
ATOM 589 N N . CYS A 1 79 ? 6.502 7.303 2.601 1.00 84.81 79 CYS A N 1
ATOM 590 C CA . CYS A 1 79 ? 6.075 7.477 1.205 1.00 84.81 79 CYS A CA 1
ATOM 591 C C . CYS A 1 79 ? 4.857 8.395 1.010 1.00 84.81 79 CYS A C 1
ATOM 593 O O . CYS A 1 79 ? 4.618 8.846 -0.103 1.00 84.81 79 CYS A O 1
ATOM 595 N N . GLY A 1 80 ? 4.027 8.601 2.041 1.00 85.19 80 GLY A N 1
ATOM 596 C CA . GLY A 1 80 ? 2.794 9.398 1.939 1.00 85.19 80 GLY A CA 1
ATOM 597 C C . GLY A 1 80 ? 1.739 8.897 0.940 1.00 85.19 80 GLY A C 1
ATOM 598 O O . GLY A 1 80 ? 0.792 9.623 0.663 1.00 85.19 80 GLY A O 1
ATOM 599 N N . GLN A 1 81 ? 1.870 7.683 0.395 1.00 87.00 81 GLN A N 1
ATOM 600 C CA . GLN A 1 81 ? 0.962 7.162 -0.640 1.00 87.00 81 GLN A CA 1
ATOM 601 C C . GLN A 1 81 ? -0.341 6.595 -0.074 1.00 87.00 81 GLN A C 1
ATOM 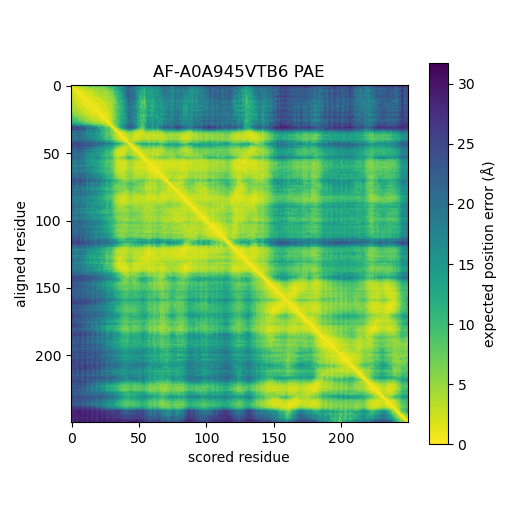603 O O . GLN A 1 81 ? -1.376 6.652 -0.728 1.00 87.00 81 GLN A O 1
ATOM 608 N N . CYS A 1 82 ? -0.309 6.085 1.158 1.00 88.94 82 CYS A N 1
ATOM 609 C CA . CYS A 1 82 ? -1.426 5.366 1.773 1.00 88.94 82 CYS A CA 1
ATOM 610 C C . CYS A 1 82 ? -2.526 6.285 2.348 1.00 88.94 82 CYS A C 1
ATOM 612 O O . CYS A 1 82 ? -3.086 6.003 3.412 1.00 88.94 82 CYS A O 1
ATOM 614 N N . LYS A 1 83 ? -2.798 7.398 1.653 1.00 90.12 83 LYS A N 1
ATOM 615 C CA . LYS A 1 83 ? -3.807 8.402 2.004 1.00 90.12 83 LYS A CA 1
ATOM 616 C C . LYS A 1 83 ? -5.207 7.820 1.833 1.00 90.12 83 LYS A C 1
ATOM 618 O O . LYS A 1 83 ? -5.538 7.277 0.783 1.00 90.12 83 LYS A O 1
ATOM 623 N N . ILE A 1 84 ? -6.014 7.960 2.871 1.00 90.75 84 ILE A N 1
ATOM 624 C CA . ILE A 1 84 ? -7.423 7.570 2.916 1.00 90.75 84 ILE A CA 1
ATOM 625 C C . ILE A 1 84 ? -8.224 8.711 3.527 1.00 90.75 84 ILE A C 1
ATOM 627 O O . ILE A 1 84 ? -7.672 9.494 4.300 1.00 90.75 84 ILE A O 1
ATOM 631 N N . LYS A 1 85 ? -9.512 8.804 3.212 1.00 90.88 85 LYS A N 1
ATOM 632 C CA . LYS A 1 85 ? -10.399 9.7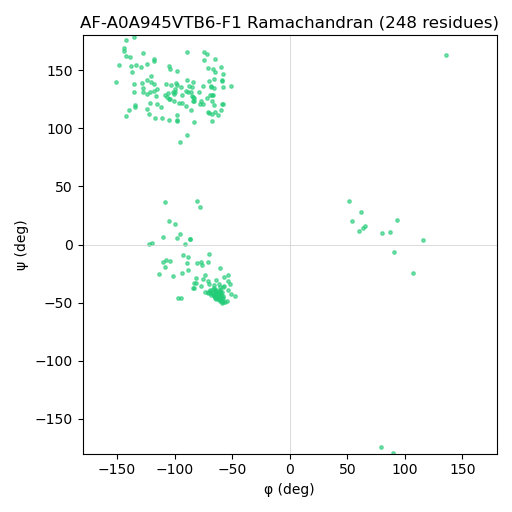86 3.835 1.00 90.88 85 LYS A CA 1
ATOM 633 C C . LYS A 1 85 ? -11.225 9.090 4.920 1.00 90.88 85 LYS A C 1
ATOM 635 O O . LYS A 1 85 ? -11.758 8.010 4.694 1.00 90.88 85 LYS A O 1
ATOM 640 N N . LEU A 1 86 ? -11.241 9.673 6.113 1.00 91.81 86 LEU A N 1
ATOM 641 C CA . LEU A 1 86 ? -11.904 9.169 7.312 1.00 91.81 86 LEU A CA 1
ATOM 642 C C . LEU A 1 86 ? -13.121 10.036 7.616 1.00 91.81 86 LEU A C 1
ATOM 644 O O . LEU A 1 86 ? -12.984 11.255 7.722 1.00 91.81 86 LEU A O 1
ATOM 648 N N . TYR A 1 87 ? -14.274 9.406 7.813 1.00 90.38 87 TYR A N 1
ATOM 649 C CA . TYR A 1 87 ? -15.490 10.057 8.310 1.00 90.38 87 TYR A CA 1
ATOM 650 C C . TYR A 1 87 ? -15.622 9.961 9.828 1.00 90.38 87 TYR A C 1
ATOM 652 O O . TYR A 1 87 ? -16.467 10.610 10.433 1.00 90.38 87 TYR A O 1
ATOM 660 N N . THR A 1 88 ? -14.766 9.172 10.468 1.00 88.12 88 THR A N 1
ATOM 661 C CA . THR A 1 88 ? -14.735 9.033 11.920 1.00 88.12 88 THR A CA 1
ATOM 662 C C . THR A 1 88 ? -13.576 9.823 12.499 1.00 88.12 88 THR A C 1
ATOM 664 O O . THR A 1 88 ? -12.455 9.793 11.990 1.00 88.12 88 THR A O 1
ATOM 667 N N . ASN A 1 89 ? -13.829 10.522 13.604 1.00 88.38 89 ASN A N 1
ATOM 668 C CA . ASN A 1 89 ? -12.792 11.237 14.336 1.00 88.38 89 ASN A CA 1
ATOM 669 C C . ASN A 1 89 ? -11.806 10.243 14.980 1.00 88.38 89 ASN A C 1
ATOM 671 O O . ASN A 1 89 ? -12.120 9.631 15.997 1.00 88.38 89 ASN A O 1
ATOM 675 N N . MET A 1 90 ? -10.602 10.128 14.420 1.00 86.75 90 MET A N 1
ATOM 676 C CA . MET A 1 90 ? -9.479 9.325 14.934 1.00 86.75 90 MET A CA 1
ATOM 677 C C . MET A 1 90 ? -8.388 10.199 15.582 1.00 86.75 90 MET A C 1
ATOM 679 O O . MET A 1 90 ? -7.227 9.800 15.679 1.00 86.75 90 MET A O 1
ATOM 683 N N . GLY A 1 91 ? -8.722 11.429 15.975 1.00 86.69 91 GLY A N 1
ATOM 684 C CA . GLY A 1 91 ? -7.785 12.388 16.557 1.00 86.69 91 GLY A CA 1
ATOM 685 C C . GLY A 1 91 ? -6.887 13.106 15.535 1.00 86.69 91 GLY A C 1
ATOM 686 O O . GLY A 1 91 ? -7.067 12.951 14.319 1.00 86.69 91 GLY A O 1
ATOM 687 N N . PRO A 1 92 ? -5.924 13.913 16.025 1.00 87.50 92 PRO A N 1
ATOM 688 C CA . PRO A 1 92 ? -5.023 14.716 15.200 1.00 87.50 92 PRO A CA 1
ATOM 689 C C . PRO A 1 92 ? -3.940 13.868 14.530 1.00 87.50 92 PRO A C 1
ATOM 691 O O . PRO A 1 92 ? -3.701 12.721 14.912 1.00 87.50 92 PRO A O 1
ATOM 694 N N . TYR A 1 93 ? -3.256 14.450 13.542 1.00 88.19 93 TYR A N 1
ATOM 695 C CA . TYR A 1 93 ? -2.118 13.812 12.882 1.00 88.19 93 TYR A CA 1
ATOM 696 C C . TYR A 1 93 ? -0.992 13.475 13.854 1.00 88.19 93 TYR A C 1
ATOM 698 O O . TYR A 1 93 ? -0.655 14.261 14.739 1.00 88.19 93 TYR A O 1
ATOM 706 N N . SER A 1 94 ? -0.365 12.321 13.628 1.00 86.88 94 SER A N 1
ATOM 707 C CA . SER A 1 94 ? 0.889 11.988 14.300 1.00 86.88 94 SER A CA 1
ATOM 708 C C . SER A 1 94 ? 2.015 12.928 13.823 1.00 86.88 94 SER A C 1
ATOM 710 O O . SER A 1 94 ? 1.988 13.376 12.665 1.00 86.88 94 SER A O 1
ATOM 712 N N . PRO A 1 95 ? 3.041 13.215 14.650 1.00 87.00 95 PRO A N 1
ATOM 713 C CA . PRO A 1 95 ? 4.214 13.986 14.228 1.00 87.00 95 PRO A CA 1
ATOM 714 C C . PRO A 1 95 ? 4.862 13.446 12.946 1.00 87.00 95 PRO A C 1
ATOM 716 O O . PRO A 1 95 ? 5.310 14.225 12.109 1.00 87.00 95 PRO A O 1
ATOM 719 N N . THR A 1 96 ? 4.829 12.125 12.744 1.00 86.25 96 THR A N 1
ATOM 720 C CA . THR A 1 96 ? 5.369 11.453 11.551 1.00 86.25 96 THR A CA 1
ATOM 721 C C . THR A 1 96 ? 4.531 11.699 10.292 1.00 86.25 96 THR A C 1
ATOM 723 O O . THR A 1 96 ? 5.067 11.746 9.191 1.00 86.25 96 THR A O 1
ATOM 726 N N . GLU A 1 97 ? 3.214 11.869 10.428 1.00 87.56 97 GLU A N 1
ATOM 727 C CA . GLU A 1 97 ? 2.308 12.111 9.293 1.00 87.56 97 GLU A CA 1
ATOM 728 C C . GLU A 1 97 ? 2.277 13.583 8.881 1.00 87.56 97 GLU A C 1
ATOM 730 O O . GLU A 1 97 ? 2.111 13.907 7.708 1.00 87.56 97 GLU A O 1
ATOM 735 N N . THR A 1 98 ? 2.434 14.474 9.858 1.00 87.19 98 THR A N 1
ATOM 736 C CA . THR A 1 98 ? 2.330 15.928 9.710 1.00 87.19 98 THR A CA 1
ATOM 737 C C . THR A 1 98 ? 3.108 16.517 8.519 1.00 87.19 98 THR A C 1
ATOM 739 O O . THR A 1 98 ? 2.525 17.351 7.823 1.00 87.19 98 THR A O 1
ATOM 742 N N . PRO A 1 99 ? 4.367 16.122 8.231 1.00 89.00 99 PRO A N 1
ATOM 743 C CA . PRO A 1 99 ? 5.109 16.661 7.087 1.00 89.00 99 PRO A CA 1
ATOM 744 C C . PRO A 1 99 ? 4.596 16.187 5.716 1.00 89.00 99 PRO A C 1
ATOM 746 O O . PRO A 1 99 ? 4.947 16.783 4.704 1.00 89.00 99 PRO A O 1
ATOM 749 N N . LEU A 1 100 ? 3.767 15.139 5.653 1.00 88.00 100 LEU A N 1
ATOM 750 C CA . LEU A 1 100 ? 3.242 14.570 4.401 1.00 88.00 100 LEU A CA 1
ATOM 751 C C . LEU A 1 100 ? 1.900 15.180 3.958 1.00 88.00 100 LEU A C 1
ATOM 753 O O . LEU A 1 100 ? 1.330 14.771 2.934 1.00 88.00 100 LEU A O 1
ATOM 757 N N . PHE A 1 101 ? 1.387 16.137 4.733 1.00 89.38 101 PHE A N 1
ATOM 758 C CA . PHE A 1 101 ? 0.127 16.823 4.481 1.00 89.38 101 PHE A CA 1
ATOM 759 C C . PHE A 1 101 ? 0.321 18.332 4.350 1.00 89.38 101 PHE A C 1
ATOM 761 O O . PHE A 1 101 ? 0.904 18.985 5.216 1.00 89.38 101 PHE A O 1
ATOM 768 N N . ASP A 1 102 ? -0.263 18.889 3.289 1.00 88.31 102 ASP A N 1
ATOM 769 C CA . ASP A 1 102 ? -0.281 20.328 3.050 1.00 88.31 102 ASP A CA 1
ATOM 770 C C . ASP A 1 102 ? -1.081 21.076 4.121 1.00 88.31 102 ASP A C 1
ATOM 772 O O . ASP A 1 102 ? -1.982 20.521 4.763 1.00 88.31 102 ASP A O 1
ATOM 776 N N . ARG A 1 103 ? -0.817 22.383 4.253 1.00 87.19 103 ARG A N 1
ATOM 777 C CA . ARG A 1 103 ? -1.519 23.268 5.197 1.00 87.19 103 ARG A CA 1
ATOM 778 C C . ARG A 1 103 ? -3.045 23.158 5.084 1.00 87.19 103 ARG A C 1
ATOM 780 O O . ARG A 1 103 ? -3.713 23.045 6.104 1.00 87.19 103 ARG A O 1
ATOM 787 N N . LYS A 1 104 ? -3.581 23.103 3.859 1.00 86.44 104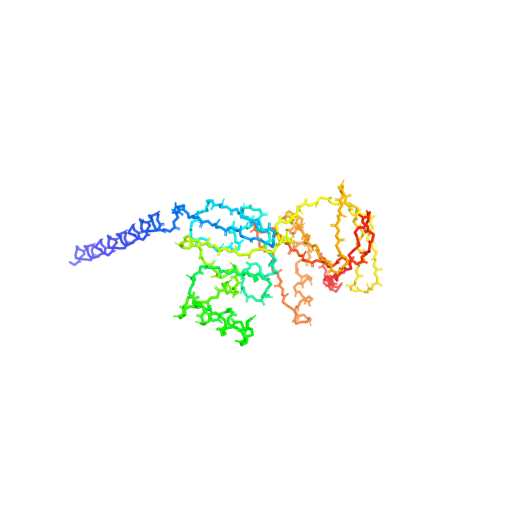 LYS A N 1
ATOM 788 C CA . LYS A 1 104 ? -5.026 22.984 3.603 1.00 86.44 104 LYS A CA 1
ATOM 789 C C . LYS A 1 104 ? -5.621 21.701 4.200 1.00 86.44 104 LYS A C 1
ATOM 791 O O . LYS A 1 104 ? -6.596 21.763 4.938 1.00 86.44 104 LYS A O 1
ATOM 796 N N . SER A 1 105 ? -4.981 20.557 3.956 1.00 84.81 105 SER A N 1
ATOM 797 C CA . SER A 1 105 ? -5.411 19.250 4.485 1.00 84.81 105 SER A CA 1
ATOM 798 C C . SER A 1 105 ? -5.413 19.225 6.022 1.00 84.81 105 SER A C 1
ATOM 800 O O . SER A 1 105 ? -6.284 18.636 6.665 1.00 84.81 105 SER A O 1
ATOM 802 N N . ARG A 1 106 ? -4.433 19.904 6.633 1.00 84.62 106 ARG A N 1
ATOM 803 C CA . ARG A 1 106 ? -4.324 20.052 8.092 1.00 84.62 106 ARG A CA 1
ATOM 804 C C . ARG A 1 106 ? -5.423 20.945 8.664 1.00 84.62 106 ARG A C 1
ATOM 806 O O . ARG A 1 106 ? -5.963 20.631 9.722 1.00 84.62 106 ARG A O 1
ATOM 813 N N . GLU A 1 107 ? -5.776 22.023 7.972 1.00 84.88 107 GLU A N 1
ATOM 814 C CA . GLU A 1 107 ? -6.898 22.888 8.349 1.00 84.88 107 GLU A CA 1
ATOM 815 C C . GLU A 1 107 ? -8.244 22.162 8.246 1.00 84.88 107 GLU A C 1
ATOM 817 O O . GLU A 1 107 ? -9.056 22.273 9.162 1.00 84.88 107 GLU A O 1
ATOM 822 N N . GLU A 1 108 ? -8.474 21.390 7.180 1.00 83.06 108 GLU A N 1
ATOM 823 C CA . GLU A 1 108 ? -9.669 20.544 7.023 1.00 83.06 108 GLU A CA 1
ATOM 824 C C . GLU A 1 108 ? -9.791 19.540 8.173 1.00 83.06 108 GLU A C 1
ATOM 826 O O . GLU A 1 108 ? -10.841 19.444 8.805 1.00 83.06 108 GLU A O 1
ATOM 831 N N . THR A 1 109 ? -8.685 18.879 8.522 1.00 84.19 109 THR A N 1
ATOM 832 C CA . THR A 1 109 ? -8.624 17.975 9.678 1.00 84.19 109 THR A CA 1
ATOM 833 C C . THR A 1 109 ? -8.974 18.696 10.972 1.00 84.19 109 THR A C 1
ATOM 835 O O . THR A 1 109 ? -9.817 18.228 11.729 1.00 84.19 109 THR A O 1
ATOM 838 N N . ARG A 1 110 ? -8.378 19.865 11.233 1.00 83.25 110 ARG A N 1
ATOM 839 C CA . ARG A 1 110 ? -8.663 20.640 12.445 1.00 83.25 110 ARG A CA 1
ATOM 840 C C . ARG A 1 110 ? -10.136 21.047 12.531 1.00 83.25 110 ARG A C 1
ATOM 842 O O . ARG A 1 110 ? -10.745 20.874 13.581 1.00 83.25 110 ARG A O 1
ATOM 849 N N . LYS A 1 111 ? -10.717 21.534 11.429 1.00 83.00 111 LYS A N 1
ATOM 850 C CA . LYS A 1 111 ? -12.143 21.895 11.354 1.00 83.00 111 LYS A CA 1
ATOM 851 C C . LYS A 1 111 ? -13.038 20.696 11.650 1.00 83.00 111 LYS A C 1
ATOM 853 O O . LYS A 1 111 ? -13.974 20.833 12.433 1.00 83.00 111 LYS A O 1
ATOM 858 N N . PHE A 1 112 ? -12.724 19.539 11.073 1.00 84.81 112 PHE A N 1
ATOM 859 C CA . PHE A 1 112 ? -13.472 18.311 11.309 1.00 84.81 112 PHE A CA 1
ATOM 860 C C . PHE A 1 112 ? -13.394 17.868 12.779 1.00 84.81 112 PHE A C 1
ATOM 862 O O . PHE A 1 112 ? -14.414 17.549 13.381 1.00 84.81 112 PHE A O 1
ATOM 869 N N . LEU A 1 113 ? -12.205 17.914 13.389 1.00 82.81 113 LEU A N 1
ATOM 870 C CA . LEU A 1 113 ? -11.993 17.512 14.784 1.00 82.81 113 LEU A CA 1
ATOM 871 C C . LEU A 1 113 ? -12.656 18.455 15.801 1.00 82.81 113 LEU A C 1
ATOM 873 O O . LEU A 1 113 ? -13.206 17.975 16.787 1.00 82.81 113 LEU A O 1
ATOM 877 N N . GLU A 1 114 ? -12.586 19.773 15.586 1.00 83.88 114 GLU A N 1
ATOM 878 C CA . GLU A 1 114 ? -13.107 20.778 16.527 1.00 83.88 114 GLU A CA 1
ATOM 879 C C . GLU A 1 114 ? -14.612 21.020 16.365 1.00 83.88 114 GLU A C 1
ATOM 881 O O . GLU A 1 114 ? -15.305 21.256 17.350 1.00 83.88 114 GLU A O 1
ATOM 886 N N . LYS A 1 115 ? -15.119 21.005 15.126 1.00 80.56 115 LYS A N 1
ATOM 887 C CA . LYS A 1 115 ? -16.498 21.417 14.820 1.00 80.56 115 LYS A CA 1
ATOM 888 C C . LYS A 1 115 ? -17.404 20.263 14.411 1.00 80.56 115 LYS A C 1
ATOM 890 O O . LYS A 1 115 ? -18.610 20.463 14.359 1.00 80.56 115 LYS A O 1
ATOM 895 N N . GLY A 1 116 ? -16.854 19.093 14.077 1.00 75.81 116 GLY A N 1
ATOM 896 C CA . GLY A 1 116 ? -17.630 17.970 13.536 1.00 75.81 116 GLY A CA 1
ATOM 897 C C . GLY A 1 116 ? -18.281 18.263 12.179 1.00 75.81 116 GLY A C 1
ATOM 898 O O . GLY A 1 116 ? -19.174 17.537 11.762 1.00 75.81 116 GLY A O 1
ATOM 899 N N . ILE A 1 117 ? -17.867 19.338 11.500 1.00 65.50 117 ILE A N 1
ATOM 900 C CA . ILE A 1 117 ? -18.432 19.779 10.221 1.00 65.50 117 ILE A CA 1
ATOM 901 C C . ILE A 1 117 ? -17.466 19.393 9.100 1.00 65.50 117 ILE A C 1
ATOM 903 O O . ILE A 1 117 ? -16.298 19.791 9.121 1.00 65.50 117 ILE A O 1
ATOM 907 N N . GLY A 1 118 ? -17.974 18.665 8.106 1.00 69.38 118 GLY A N 1
ATOM 908 C CA . GLY A 1 118 ? -17.276 18.328 6.866 1.00 69.38 118 GLY A CA 1
ATOM 909 C C . GLY A 1 118 ? -17.451 16.866 6.465 1.00 69.38 118 GLY A C 1
ATOM 910 O O . GLY A 1 118 ? -17.776 16.019 7.291 1.00 69.38 118 GLY A O 1
ATOM 911 N N . ASP A 1 119 ? -17.161 16.558 5.204 1.00 74.75 119 ASP A N 1
ATOM 912 C CA . ASP A 1 119 ? -17.282 15.206 4.642 1.00 74.75 119 ASP A CA 1
ATOM 913 C C . ASP A 1 119 ? -16.107 14.290 5.045 1.00 74.75 119 ASP A C 1
ATOM 915 O O . ASP A 1 119 ? -15.668 13.468 4.245 1.00 74.75 119 ASP A O 1
ATOM 919 N N . GLY A 1 120 ? -15.524 14.464 6.233 1.00 83.19 120 GLY A N 1
ATOM 920 C CA . GLY A 1 120 ? -14.331 13.744 6.693 1.00 83.19 120 GLY A CA 1
ATOM 921 C C . GLY A 1 120 ? -12.990 14.408 6.346 1.00 83.19 120 GLY A C 1
ATOM 922 O O . GLY A 1 120 ? -12.929 15.478 5.741 1.00 83.19 120 GLY A O 1
ATOM 923 N N . TYR A 1 121 ? -11.889 13.762 6.738 1.00 89.44 121 TYR A N 1
ATOM 924 C CA . TYR A 1 121 ? -10.521 14.280 6.603 1.00 89.44 121 TYR A CA 1
ATOM 925 C C . TYR A 1 121 ? -9.530 13.213 6.126 1.00 89.44 121 TYR A C 1
ATOM 927 O O . TYR A 1 121 ? -9.732 12.019 6.334 1.00 89.44 121 TYR A O 1
ATOM 935 N N . THR A 1 122 ? -8.442 13.625 5.470 1.00 90.31 122 THR A N 1
ATOM 936 C CA . THR A 1 122 ? -7.471 12.674 4.897 1.00 90.31 122 THR A CA 1
ATOM 937 C C . THR A 1 122 ? -6.406 12.285 5.916 1.00 90.31 122 THR A C 1
ATOM 939 O O . THR A 1 122 ? -5.853 13.163 6.565 1.00 90.31 122 THR A O 1
ATOM 942 N N . ARG A 1 123 ? -6.047 11.002 6.021 1.00 91.94 123 ARG A N 1
ATOM 943 C CA . ARG A 1 123 ? -4.993 10.485 6.912 1.00 91.94 123 ARG A CA 1
ATOM 944 C C . ARG A 1 123 ? -4.209 9.331 6.279 1.00 91.94 123 ARG A C 1
ATOM 946 O O . ARG A 1 123 ? -4.636 8.802 5.254 1.00 91.94 123 ARG A O 1
ATOM 953 N N . LEU A 1 124 ? -3.058 8.937 6.838 1.00 92.56 124 LEU A N 1
ATOM 954 C CA . LEU A 1 124 ? -2.324 7.760 6.365 1.00 92.56 124 LEU A CA 1
ATOM 955 C C . LEU A 1 124 ? -2.856 6.499 7.047 1.00 92.56 124 LEU A C 1
ATOM 957 O O . LEU A 1 124 ? -2.687 6.299 8.248 1.00 92.56 124 LEU A O 1
ATOM 961 N N . SER A 1 125 ? -3.427 5.591 6.260 1.00 92.12 125 SER A N 1
ATOM 962 C CA . SER A 1 125 ? -3.945 4.300 6.749 1.00 92.12 125 SER A CA 1
ATOM 963 C C . SER A 1 125 ? -2.913 3.480 7.535 1.00 92.12 125 SER A C 1
ATOM 965 O O . SER A 1 125 ? -3.280 2.692 8.400 1.00 92.12 125 SER A O 1
ATOM 967 N N . CYS A 1 126 ? -1.613 3.663 7.284 1.00 90.69 126 CYS A N 1
ATOM 968 C CA . CYS A 1 126 ? -0.568 2.932 7.999 1.00 90.69 126 CYS A CA 1
ATOM 969 C C . CYS A 1 126 ? -0.267 3.435 9.417 1.00 90.69 126 CYS A C 1
ATOM 971 O O . CYS A 1 126 ? 0.401 2.728 10.169 1.00 90.69 126 CYS A O 1
ATOM 973 N N . GLN A 1 127 ? -0.720 4.635 9.783 1.00 90.94 127 GLN A N 1
ATOM 974 C CA . GLN A 1 127 ? -0.528 5.204 11.123 1.00 90.94 127 GLN A CA 1
ATOM 975 C C . GLN A 1 127 ? -1.818 5.217 11.944 1.00 90.94 127 GLN A C 1
ATOM 977 O O . GLN A 1 127 ? -1.773 5.405 13.157 1.00 90.94 127 GLN A O 1
ATOM 982 N N . VAL A 1 128 ? -2.965 4.984 11.305 1.00 90.94 128 VAL A N 1
ATOM 983 C CA . VAL A 1 128 ? -4.255 4.853 11.982 1.00 90.94 128 VAL A CA 1
ATOM 984 C C . VAL A 1 128 ? -4.355 3.464 12.600 1.00 90.94 128 VAL A C 1
ATOM 986 O O . VAL A 1 128 ? -4.275 2.463 11.888 1.00 90.94 128 VAL A O 1
ATOM 989 N N . ARG A 1 129 ? -4.534 3.401 13.920 1.00 89.69 129 ARG A N 1
ATOM 990 C CA . ARG A 1 129 ? -4.885 2.163 14.626 1.00 89.69 129 ARG A CA 1
ATOM 991 C C . ARG A 1 129 ? -6.396 2.016 14.685 1.00 89.69 129 ARG A C 1
ATOM 993 O O . ARG A 1 129 ? -7.094 3.005 14.882 1.00 89.69 129 ARG A O 1
ATOM 1000 N N . VAL A 1 130 ? -6.885 0.792 14.523 1.00 89.44 130 VAL A N 1
ATOM 1001 C CA . VAL A 1 130 ? -8.313 0.486 14.619 1.00 89.44 130 VAL A CA 1
ATOM 1002 C C . VAL A 1 130 ? -8.663 0.161 16.070 1.00 89.44 130 VAL A C 1
ATOM 1004 O O . VAL A 1 130 ? -8.499 -0.970 16.514 1.00 89.44 130 VAL A O 1
ATOM 1007 N N . ASP A 1 131 ? -9.113 1.157 16.825 1.00 87.31 131 ASP A N 1
ATOM 1008 C CA . ASP A 1 131 ? -9.501 1.041 18.241 1.00 87.31 131 ASP A CA 1
ATOM 1009 C C . ASP A 1 131 ? -11.021 1.144 18.473 1.00 87.31 131 ASP A C 1
ATOM 1011 O O . ASP A 1 131 ? -11.534 0.682 19.496 1.00 87.31 131 ASP A O 1
ATOM 1015 N N . LYS A 1 132 ? -11.754 1.699 17.507 1.00 89.06 132 LYS A N 1
ATOM 1016 C CA . LYS A 1 132 ? -13.213 1.843 17.518 1.00 89.06 132 LYS A CA 1
ATOM 1017 C C . LYS A 1 132 ? -13.821 1.670 16.129 1.00 89.06 132 LYS A C 1
ATOM 1019 O O . LYS A 1 132 ? -13.101 1.635 15.129 1.00 89.06 132 LYS A O 1
ATOM 1024 N N . ASP A 1 133 ? -15.147 1.565 16.099 1.00 90.88 133 ASP A N 1
ATOM 1025 C CA . ASP A 1 133 ? -15.924 1.522 14.862 1.00 90.88 133 ASP A CA 1
ATOM 1026 C C . ASP A 1 133 ? -15.644 2.779 14.034 1.00 90.88 133 ASP A C 1
ATOM 1028 O O . ASP A 1 133 ? -15.578 3.884 14.585 1.00 90.88 133 ASP A O 1
ATOM 1032 N N . MET A 1 134 ? -15.432 2.608 12.730 1.00 91.62 134 MET A N 1
ATOM 1033 C CA . MET A 1 134 ? -15.095 3.722 11.853 1.00 91.62 134 MET A CA 1
ATOM 1034 C C . MET A 1 134 ? -15.610 3.550 10.432 1.00 91.62 134 MET A C 1
ATOM 1036 O O . MET A 1 134 ? -15.701 2.437 9.920 1.00 91.62 134 MET A O 1
ATOM 1040 N N . ASP A 1 135 ? -15.811 4.684 9.778 1.00 92.00 135 ASP A N 1
ATOM 1041 C CA . ASP A 1 135 ? -16.223 4.782 8.390 1.00 92.00 135 ASP A CA 1
ATOM 1042 C C . ASP A 1 135 ? -15.139 5.487 7.581 1.00 92.00 135 ASP A C 1
ATOM 1044 O O . ASP A 1 135 ? -14.588 6.531 7.965 1.00 92.00 135 ASP A O 1
ATOM 1048 N N . ILE A 1 136 ? -14.800 4.884 6.448 1.00 92.50 136 ILE A N 1
ATOM 1049 C CA . ILE A 1 136 ? -13.724 5.327 5.571 1.00 92.50 136 ILE A CA 1
ATOM 1050 C C . ILE A 1 136 ? -14.227 5.450 4.142 1.00 92.50 136 ILE A C 1
ATOM 1052 O O . ILE A 1 136 ? -15.112 4.722 3.702 1.00 92.50 136 ILE A O 1
ATOM 1056 N N . PHE A 1 137 ? -13.585 6.323 3.383 1.00 90.31 137 PHE A N 1
ATOM 1057 C CA . PHE A 1 137 ? -13.771 6.429 1.950 1.00 90.31 137 PHE A CA 1
ATOM 1058 C C . PHE A 1 137 ? -12.560 5.857 1.219 1.00 90.31 137 PHE A C 1
ATOM 1060 O O . PHE A 1 137 ? -11.416 6.271 1.457 1.00 90.31 137 PHE A O 1
ATOM 1067 N N . LEU A 1 138 ? -12.818 4.933 0.295 1.00 88.94 138 LEU A N 1
ATOM 1068 C CA . LEU A 1 138 ? -11.823 4.389 -0.617 1.00 88.94 138 LEU A CA 1
ATOM 1069 C C . LEU A 1 138 ? -12.282 4.588 -2.064 1.00 88.94 138 LEU A C 1
ATOM 1071 O O . LEU A 1 138 ? -13.391 4.179 -2.417 1.00 88.94 138 LEU A O 1
ATOM 1075 N N . PRO A 1 139 ? -11.422 5.138 -2.939 1.00 83.56 139 PRO A N 1
ATOM 1076 C CA . PRO A 1 139 ? -11.758 5.252 -4.347 1.00 83.56 139 PRO A CA 1
ATOM 1077 C C . PRO A 1 139 ? -11.886 3.857 -4.961 1.00 83.56 139 PRO A C 1
ATOM 1079 O O . PRO A 1 139 ? -11.166 2.917 -4.598 1.00 83.56 139 PRO A O 1
ATOM 1082 N N . LYS A 1 140 ? -12.767 3.727 -5.951 1.00 80.88 140 LYS A N 1
ATOM 1083 C CA . LYS A 1 140 ? -13.082 2.443 -6.595 1.00 80.88 140 LYS A CA 1
ATOM 1084 C C . LYS A 1 140 ? -11.854 1.743 -7.193 1.00 80.88 140 LYS A C 1
ATOM 1086 O O . LYS A 1 140 ? -11.805 0.515 -7.263 1.00 80.88 140 LYS A O 1
ATOM 1091 N N . SER A 1 141 ? -10.843 2.513 -7.596 1.00 73.88 141 SER A N 1
ATOM 1092 C CA . SER A 1 141 ? -9.556 2.002 -8.086 1.00 73.88 141 SER A CA 1
ATOM 1093 C C . SER A 1 141 ? -8.845 1.105 -7.068 1.00 73.88 141 SER A C 1
ATOM 1095 O O . SER A 1 141 ? -8.256 0.099 -7.456 1.00 73.88 141 SER A O 1
ATOM 1097 N N . THR A 1 142 ? -8.951 1.424 -5.778 1.00 74.12 142 THR A N 1
ATOM 1098 C CA . THR A 1 142 ? -8.370 0.649 -4.674 1.00 74.12 142 THR A CA 1
ATOM 1099 C C . THR A 1 142 ? -9.164 -0.631 -4.397 1.00 74.12 142 THR A C 1
ATOM 1101 O O . THR A 1 142 ? -8.592 -1.640 -3.991 1.00 74.12 142 THR A O 1
ATOM 1104 N N . LEU A 1 143 ? -10.477 -0.621 -4.656 1.00 73.06 143 LEU A N 1
ATOM 1105 C CA . LEU A 1 143 ? -11.361 -1.779 -4.462 1.00 73.06 143 LEU A CA 1
ATOM 1106 C C . LEU A 1 143 ? -11.163 -2.866 -5.536 1.00 73.06 143 LEU A C 1
ATOM 1108 O O . LEU A 1 143 ? -11.444 -4.034 -5.291 1.00 73.06 143 LEU A O 1
ATOM 1112 N N . GLN A 1 14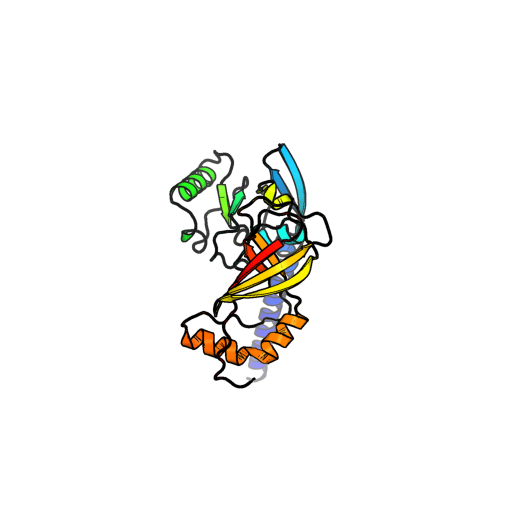4 ? -10.698 -2.493 -6.733 1.00 71.06 144 GLN A N 1
ATOM 1113 C CA . GLN A 1 144 ? -10.574 -3.396 -7.886 1.00 71.06 144 GLN A CA 1
ATOM 1114 C C . GLN A 1 144 ? -9.184 -4.025 -8.054 1.00 71.06 144 GLN A C 1
ATOM 1116 O O . GLN A 1 144 ? -8.913 -4.647 -9.086 1.00 71.06 144 GLN A O 1
ATOM 1121 N N . VAL A 1 145 ? -8.287 -3.874 -7.078 1.00 75.50 145 VAL A N 1
ATOM 1122 C CA . VAL A 1 145 ? -6.949 -4.467 -7.164 1.00 75.50 145 VAL A CA 1
ATOM 1123 C C . VAL A 1 145 ? -7.073 -5.992 -7.138 1.00 75.50 145 VAL A C 1
ATOM 1125 O O . VAL A 1 145 ? -7.585 -6.575 -6.187 1.00 75.50 145 VAL A O 1
ATOM 1128 N N . LYS A 1 146 ? -6.596 -6.646 -8.199 1.00 78.75 146 LYS A N 1
ATOM 1129 C CA . LYS A 1 146 ? -6.581 -8.107 -8.340 1.00 78.75 146 LYS A CA 1
ATOM 1130 C C . LYS A 1 146 ? -5.149 -8.594 -8.509 1.00 78.75 146 LYS A C 1
ATOM 1132 O O . LYS A 1 146 ? -4.337 -7.930 -9.155 1.00 78.75 146 LYS A O 1
ATOM 1137 N N . LYS A 1 147 ? -4.851 -9.769 -7.954 1.00 82.19 147 LYS A N 1
ATOM 1138 C CA . LYS A 1 147 ? -3.588 -10.469 -8.205 1.00 82.19 147 LYS A CA 1
ATOM 1139 C C . LYS A 1 147 ? -3.669 -11.161 -9.565 1.00 82.19 147 LYS A C 1
ATOM 1141 O O . LYS A 1 147 ? -4.639 -11.859 -9.844 1.00 82.19 147 LYS A O 1
ATOM 1146 N N . TYR A 1 148 ? -2.645 -10.970 -10.389 1.00 85.94 148 TYR A N 1
ATOM 1147 C CA . TYR A 1 148 ? -2.528 -11.606 -11.698 1.00 85.94 148 TYR A CA 1
ATOM 1148 C C . TYR A 1 148 ? -1.214 -12.370 -11.786 1.00 85.94 148 TYR A C 1
ATOM 1150 O O . TYR A 1 148 ? -0.175 -11.885 -11.342 1.00 85.94 148 TYR A O 1
ATOM 1158 N N . SER A 1 149 ? -1.258 -13.536 -12.421 1.00 88.12 149 SER A N 1
ATOM 1159 C CA . SER A 1 149 ? -0.065 -14.282 -12.807 1.00 88.12 149 SER A CA 1
ATOM 1160 C C . SER A 1 149 ? 0.306 -13.940 -14.248 1.00 88.12 149 SER A C 1
ATOM 1162 O O . SER A 1 149 ? -0.555 -13.882 -15.132 1.00 88.12 149 SER A O 1
ATOM 1164 N N . ALA A 1 150 ? 1.593 -13.712 -14.493 1.00 89.50 150 ALA A N 1
ATOM 1165 C CA . ALA A 1 150 ? 2.122 -13.395 -15.812 1.00 89.50 150 ALA A CA 1
ATOM 1166 C C . ALA A 1 150 ? 3.423 -14.159 -16.072 1.00 89.50 150 ALA A C 1
ATOM 1168 O O . ALA A 1 150 ? 4.194 -14.421 -15.150 1.00 89.50 150 ALA A O 1
ATOM 1169 N N . ARG A 1 151 ? 3.679 -14.497 -17.338 1.00 90.44 151 ARG A N 1
ATOM 1170 C CA . ARG A 1 151 ? 4.917 -15.149 -17.777 1.00 90.44 151 ARG A CA 1
ATOM 1171 C C . ARG A 1 151 ? 5.866 -14.129 -18.389 1.00 90.44 151 ARG A C 1
ATOM 1173 O O . ARG A 1 151 ? 5.458 -13.349 -19.248 1.00 90.44 151 ARG A O 1
ATOM 1180 N N . VAL A 1 152 ? 7.141 -14.174 -18.016 1.00 91.75 152 VAL A N 1
ATOM 1181 C CA . VAL A 1 152 ? 8.179 -13.389 -18.696 1.00 91.75 152 VAL A CA 1
ATOM 1182 C C . VAL A 1 152 ? 8.356 -13.927 -20.119 1.00 91.75 152 VAL A C 1
ATOM 1184 O O . VAL A 1 152 ? 8.587 -15.117 -20.316 1.00 91.75 152 VAL A O 1
ATOM 1187 N N . ILE A 1 153 ? 8.207 -13.057 -21.117 1.00 93.38 153 ILE A N 1
ATOM 1188 C CA . ILE A 1 153 ? 8.404 -13.388 -22.537 1.00 93.38 153 ILE A CA 1
ATOM 1189 C C . ILE A 1 153 ? 9.825 -13.036 -22.958 1.00 93.38 153 ILE A C 1
ATOM 1191 O O . ILE A 1 153 ? 10.487 -13.796 -23.657 1.00 93.38 153 ILE A O 1
ATOM 1195 N N . ARG A 1 154 ? 10.269 -11.838 -22.571 1.00 93.06 154 ARG A N 1
ATOM 1196 C CA . ARG A 1 154 ? 11.531 -11.263 -23.016 1.00 93.06 154 ARG A CA 1
ATOM 1197 C C . ARG A 1 154 ? 12.079 -10.342 -21.943 1.00 93.06 154 ARG A C 1
ATOM 1199 O O . ARG A 1 154 ? 11.333 -9.569 -21.344 1.00 93.06 154 ARG A O 1
ATOM 1206 N N . LYS A 1 155 ? 13.392 -10.404 -21.762 1.00 92.56 155 LYS A N 1
ATOM 1207 C CA . LYS A 1 155 ? 14.182 -9.417 -21.036 1.00 92.56 155 LYS A CA 1
ATOM 1208 C C . LYS A 1 155 ? 15.220 -8.876 -22.011 1.00 92.56 155 LYS A C 1
ATOM 1210 O O . LYS A 1 155 ? 15.981 -9.658 -22.573 1.00 92.56 155 LYS A O 1
ATOM 1215 N N . SER A 1 156 ? 15.227 -7.572 -22.250 1.00 91.62 156 SER A N 1
ATOM 1216 C CA . SER A 1 156 ? 16.208 -6.916 -23.119 1.00 91.62 156 SER A CA 1
ATOM 1217 C C . SER A 1 156 ? 16.859 -5.758 -22.391 1.00 91.62 156 SER A C 1
ATOM 1219 O O . SER A 1 156 ? 16.179 -4.920 -21.802 1.00 91.62 156 SER A O 1
ATOM 1221 N N . GLN A 1 157 ? 18.183 -5.709 -22.440 1.00 90.06 157 GLN A N 1
ATOM 1222 C CA . GLN A 1 157 ? 18.935 -4.591 -21.900 1.00 90.06 157 GLN A CA 1
ATOM 1223 C C . GLN A 1 157 ? 18.749 -3.371 -22.810 1.00 90.06 157 GLN A C 1
ATOM 1225 O O . GLN A 1 157 ? 18.936 -3.475 -24.019 1.00 90.06 157 GLN A O 1
ATOM 1230 N N . LEU A 1 158 ? 18.330 -2.243 -22.232 1.00 88.81 158 LEU A N 1
ATOM 1231 C CA . LEU A 1 158 ? 18.169 -0.974 -22.950 1.00 88.81 158 LEU A CA 1
ATOM 1232 C C . LEU A 1 158 ? 19.396 -0.083 -22.759 1.00 88.81 158 LEU A C 1
ATOM 1234 O O . LEU A 1 158 ? 19.912 0.485 -23.713 1.00 88.81 158 LEU A O 1
ATOM 1238 N N . THR A 1 159 ? 19.860 0.033 -21.515 1.00 86.88 159 THR A N 1
ATOM 1239 C CA . THR A 1 159 ? 21.060 0.791 -21.139 1.00 86.88 159 THR A CA 1
ATOM 1240 C C . THR A 1 159 ? 21.905 -0.026 -20.166 1.00 86.88 159 THR A C 1
ATOM 1242 O O . THR A 1 159 ? 21.520 -1.126 -19.761 1.00 86.88 159 THR A O 1
ATOM 1245 N N . SER A 1 160 ? 23.051 0.513 -19.744 1.00 80.50 160 SER A N 1
ATOM 1246 C CA . SER A 1 160 ? 23.892 -0.099 -18.705 1.00 80.50 160 SER A CA 1
ATOM 1247 C C . SER A 1 160 ? 23.123 -0.405 -17.412 1.00 80.50 160 SER A C 1
ATOM 1249 O O . SER A 1 160 ? 23.424 -1.389 -16.746 1.00 80.50 160 SER A O 1
ATOM 1251 N N . ASP A 1 161 ? 22.105 0.398 -17.084 1.00 81.25 161 ASP A N 1
ATOM 1252 C CA . ASP A 1 161 ? 21.347 0.306 -15.835 1.00 81.25 161 ASP A CA 1
ATOM 1253 C C . ASP A 1 161 ? 19.842 0.031 -15.997 1.00 81.25 161 ASP A C 1
ATOM 1255 O O . ASP A 1 161 ? 19.132 -0.028 -14.992 1.00 81.25 161 ASP A O 1
ATOM 1259 N N . LYS A 1 162 ? 19.322 -0.126 -17.223 1.00 88.62 162 LYS A N 1
ATOM 1260 C CA . LYS A 1 162 ? 17.885 -0.344 -17.476 1.00 88.62 162 LYS A CA 1
ATOM 1261 C C . LYS A 1 162 ? 17.642 -1.565 -18.342 1.00 88.62 162 LYS A C 1
ATOM 1263 O O . LYS A 1 162 ? 18.253 -1.741 -19.395 1.00 88.62 162 LYS A O 1
ATOM 1268 N N . CYS A 1 163 ? 16.665 -2.359 -17.925 1.00 90.88 163 CYS A N 1
ATOM 1269 C CA . CYS A 1 163 ? 16.141 -3.490 -18.678 1.00 90.88 163 CYS A CA 1
ATOM 1270 C C . CYS A 1 163 ? 14.664 -3.268 -19.009 1.00 90.88 163 CYS A C 1
ATOM 1272 O O . CYS A 1 163 ? 13.890 -2.836 -18.154 1.00 90.88 163 CYS A O 1
ATOM 1274 N N . GLU A 1 164 ? 14.271 -3.612 -20.231 1.00 93.75 164 GLU A N 1
ATOM 1275 C CA . GLU A 1 164 ? 12.874 -3.842 -20.583 1.00 93.75 164 GLU A CA 1
ATOM 1276 C C . GLU A 1 164 ? 12.518 -5.289 -20.232 1.00 93.75 164 GLU A C 1
ATOM 1278 O O . GLU A 1 164 ? 13.198 -6.231 -20.650 1.00 93.75 164 GLU A O 1
ATOM 1283 N N . ILE A 1 165 ? 11.436 -5.466 -19.480 1.00 93.38 165 ILE A N 1
ATOM 1284 C CA . ILE A 1 165 ? 10.840 -6.767 -19.188 1.00 93.38 165 ILE A CA 1
ATOM 1285 C C . ILE A 1 165 ? 9.455 -6.790 -19.826 1.00 93.38 165 ILE A C 1
ATOM 1287 O O . ILE A 1 165 ? 8.602 -5.958 -19.521 1.00 93.38 165 ILE A O 1
ATOM 1291 N N . SER A 1 166 ? 9.239 -7.750 -20.720 1.00 93.81 166 SER A N 1
ATOM 1292 C CA . SER A 1 166 ? 7.944 -8.018 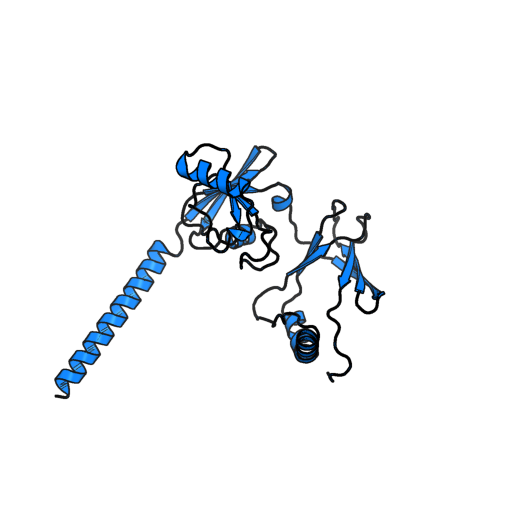-21.342 1.00 93.81 166 SER A CA 1
ATOM 1293 C C . SER A 1 166 ? 7.276 -9.206 -20.655 1.00 93.81 166 SER A C 1
ATOM 1295 O O . SER A 1 166 ? 7.836 -10.304 -20.622 1.00 93.81 166 SER A O 1
ATOM 1297 N N . LEU A 1 167 ? 6.069 -8.994 -20.142 1.00 92.81 167 LEU A N 1
ATOM 1298 C CA . LEU A 1 167 ? 5.254 -9.966 -19.423 1.00 92.81 167 LEU A CA 1
ATOM 1299 C C . LEU A 1 167 ? 3.976 -10.262 -20.216 1.00 92.81 167 LEU A C 1
ATOM 1301 O O . LEU A 1 167 ? 3.286 -9.345 -20.658 1.00 92.81 167 LEU A O 1
ATOM 1305 N N . ARG A 1 168 ? 3.631 -11.543 -20.360 1.00 92.56 168 ARG A N 1
ATOM 1306 C CA . ARG A 1 168 ? 2.329 -11.987 -20.869 1.00 92.56 168 ARG A CA 1
ATOM 1307 C C . ARG A 1 168 ? 1.428 -12.335 -19.686 1.00 92.56 168 ARG A C 1
ATOM 1309 O O . ARG A 1 168 ? 1.724 -13.327 -19.015 1.00 92.56 168 ARG A O 1
ATOM 1316 N N . PRO A 1 169 ? 0.363 -11.572 -19.404 1.00 91.62 169 PRO A N 1
ATOM 1317 C CA . PRO A 1 169 ? -0.599 -11.961 -18.383 1.00 91.62 169 PRO A CA 1
ATOM 1318 C C . PRO A 1 169 ? -1.343 -13.234 -18.821 1.00 91.62 169 PRO A C 1
ATOM 1320 O O . PRO A 1 169 ? -1.628 -13.416 -20.003 1.00 91.62 169 PRO A O 1
ATOM 1323 N N . LEU A 1 170 ? -1.639 -14.133 -17.877 1.00 89.94 170 LEU A N 1
ATOM 1324 C CA . LEU A 1 170 ? -2.403 -15.362 -18.155 1.00 89.94 170 LEU A CA 1
ATOM 1325 C C . LEU A 1 170 ? -3.907 -15.102 -18.326 1.00 89.94 170 LEU A C 1
ATOM 1327 O O . LEU A 1 170 ? -4.629 -15.942 -18.851 1.00 89.94 170 LEU A O 1
ATOM 1331 N N . GLN A 1 171 ? -4.378 -13.943 -17.870 1.00 87.88 171 GLN A N 1
ATOM 1332 C CA . GLN A 1 171 ? -5.770 -13.511 -17.943 1.00 87.88 171 GLN A CA 1
ATOM 1333 C C . GLN A 1 171 ? -5.848 -12.122 -18.578 1.00 87.88 171 GLN A C 1
ATOM 1335 O O . GLN A 1 171 ? -4.848 -11.406 -18.653 1.00 87.88 171 GLN A O 1
ATOM 1340 N N . LYS A 1 172 ? -7.049 -11.718 -19.008 1.00 84.69 172 LYS A N 1
ATOM 1341 C CA . LYS A 1 172 ? -7.275 -10.379 -19.562 1.00 84.69 172 LYS A CA 1
ATOM 1342 C C . LYS A 1 172 ? -6.927 -9.320 -18.514 1.00 84.69 172 LYS A C 1
ATOM 1344 O O . LYS A 1 172 ? -7.582 -9.225 -17.479 1.00 84.69 172 LYS A O 1
ATOM 1349 N N . PHE A 1 173 ? -5.909 -8.522 -18.811 1.00 84.88 173 PHE A N 1
ATOM 1350 C CA . PHE A 1 173 ? -5.416 -7.464 -17.943 1.00 84.88 173 PHE A CA 1
ATOM 1351 C C . PHE A 1 173 ? -5.744 -6.109 -18.572 1.00 84.88 173 PHE A C 1
ATOM 1353 O O . PHE A 1 173 ? -5.180 -5.737 -19.598 1.00 84.88 173 PHE A O 1
ATOM 1360 N N . ASN A 1 174 ? -6.691 -5.385 -17.974 1.00 85.81 174 ASN A N 1
ATOM 1361 C CA . ASN A 1 174 ? -7.062 -4.044 -18.418 1.00 85.81 174 ASN A CA 1
ATOM 1362 C C . ASN A 1 174 ? -6.415 -3.014 -17.493 1.00 85.81 174 ASN A C 1
ATOM 1364 O O . ASN A 1 174 ? -6.555 -3.108 -16.274 1.00 85.81 174 ASN A O 1
ATOM 1368 N N . PHE A 1 175 ? -5.767 -2.010 -18.073 1.00 86.75 175 PHE A N 1
ATOM 1369 C CA . PHE A 1 175 ? -5.176 -0.897 -17.340 1.00 86.75 175 PHE A CA 1
ATOM 1370 C C . PHE A 1 175 ? -5.365 0.408 -18.117 1.00 86.75 175 PHE A C 1
ATOM 1372 O O . PHE A 1 175 ? -5.661 0.405 -19.312 1.00 86.75 175 PHE A O 1
ATOM 1379 N N . LYS A 1 176 ? -5.208 1.536 -17.425 1.00 85.50 176 LYS A N 1
ATOM 1380 C CA . LYS A 1 176 ? -5.159 2.870 -18.029 1.00 85.50 176 LYS A CA 1
ATOM 1381 C C . LYS A 1 176 ? -3.697 3.305 -18.182 1.00 85.50 176 LYS A C 1
ATOM 1383 O O . LYS A 1 176 ? -2.915 3.080 -17.253 1.00 85.50 176 LYS A O 1
ATOM 1388 N N . PRO A 1 177 ? -3.306 3.939 -19.303 1.00 85.94 177 PRO A N 1
ATOM 1389 C CA . PRO A 1 177 ? -1.967 4.502 -19.449 1.00 85.94 177 PRO A CA 1
ATOM 1390 C C . PRO A 1 177 ? -1.601 5.408 -18.266 1.00 85.94 177 PRO A C 1
ATOM 1392 O O . PRO A 1 177 ? -2.430 6.182 -17.792 1.00 85.94 177 PRO A O 1
ATOM 1395 N N . GLY A 1 178 ? -0.369 5.277 -17.769 1.00 84.56 178 GLY A N 1
ATOM 1396 C CA . GLY A 1 178 ? 0.104 5.973 -16.566 1.00 84.56 178 GLY A CA 1
ATOM 1397 C C . GLY A 1 178 ? -0.098 5.205 -15.255 1.00 84.56 178 GLY A C 1
ATOM 1398 O O . GLY A 1 178 ? 0.417 5.628 -14.222 1.00 84.56 178 GLY A O 1
ATOM 1399 N N . GLN A 1 179 ? -0.791 4.061 -15.270 1.00 87.31 179 GLN A N 1
ATOM 1400 C CA . GLN A 1 179 ? -0.864 3.180 -14.104 1.00 87.31 179 GLN A CA 1
ATOM 1401 C C . GLN A 1 179 ? 0.437 2.398 -13.873 1.00 87.31 179 GLN A C 1
ATOM 1403 O O . GLN A 1 179 ? 1.258 2.190 -14.771 1.00 87.31 179 GLN A O 1
ATOM 1408 N N . TYR A 1 180 ? 0.601 1.937 -12.636 1.00 87.88 180 TYR A N 1
ATOM 1409 C CA . TYR A 1 180 ? 1.683 1.059 -12.212 1.00 87.88 180 TYR A CA 1
ATOM 1410 C C . TYR A 1 180 ? 1.123 -0.276 -11.719 1.00 87.88 180 TYR A C 1
ATOM 1412 O O . TYR A 1 180 ? -0.043 -0.379 -11.339 1.00 87.88 180 TYR A O 1
ATOM 1420 N N . ILE A 1 181 ? 1.977 -1.293 -11.698 1.00 88.50 181 ILE A N 1
ATOM 1421 C CA . ILE A 1 181 ? 1.704 -2.589 -11.076 1.00 88.50 181 ILE A CA 1
ATOM 1422 C C . ILE A 1 181 ? 2.692 -2.849 -9.950 1.00 88.50 181 ILE A C 1
ATOM 1424 O O . ILE A 1 181 ? 3.783 -2.283 -9.931 1.00 88.50 181 ILE A O 1
ATOM 1428 N N . GLN A 1 182 ? 2.320 -3.716 -9.017 1.00 85.88 182 GLN A N 1
ATOM 1429 C CA . GLN A 1 182 ? 3.230 -4.218 -7.995 1.00 85.88 182 GLN A CA 1
ATOM 1430 C C . GLN A 1 182 ? 3.633 -5.646 -8.346 1.00 85.88 182 GLN A C 1
ATOM 1432 O O . GLN A 1 182 ? 2.777 -6.506 -8.540 1.00 85.88 182 GLN A O 1
ATOM 1437 N N . ILE A 1 183 ? 4.937 -5.890 -8.434 1.00 86.38 183 ILE A N 1
ATOM 1438 C CA . ILE A 1 183 ? 5.490 -7.234 -8.577 1.00 86.38 183 ILE A CA 1
ATOM 1439 C C . ILE A 1 183 ? 5.871 -7.717 -7.185 1.00 86.38 183 ILE A C 1
ATOM 1441 O O . ILE A 1 183 ? 6.659 -7.054 -6.510 1.00 86.38 183 ILE A O 1
ATOM 1445 N N . GLY A 1 184 ? 5.297 -8.847 -6.775 1.00 82.56 184 GLY A N 1
ATOM 1446 C CA . GLY A 1 184 ? 5.746 -9.613 -5.616 1.00 82.56 184 GLY A CA 1
ATOM 1447 C C . GLY A 1 184 ? 6.792 -10.636 -6.045 1.00 82.56 184 GLY A C 1
ATOM 1448 O O . GLY A 1 184 ? 6.596 -11.331 -7.044 1.00 82.56 184 GLY A O 1
ATOM 1449 N N . LEU A 1 185 ? 7.905 -10.700 -5.320 1.00 79.75 185 LEU A N 1
ATOM 1450 C CA . LEU A 1 185 ? 8.940 -11.713 -5.514 1.00 79.75 185 LEU A CA 1
ATOM 1451 C C . LEU A 1 185 ? 8.769 -12.821 -4.462 1.00 79.75 185 LEU A C 1
ATOM 1453 O O . LEU A 1 185 ? 8.649 -12.481 -3.285 1.00 79.75 185 LEU A O 1
ATOM 1457 N N . PRO A 1 186 ? 8.773 -14.112 -4.856 1.00 80.94 186 PRO A N 1
ATOM 1458 C CA . PRO A 1 186 ? 8.719 -15.223 -3.909 1.00 80.94 186 PRO A CA 1
ATOM 1459 C C . PRO A 1 186 ? 9.896 -15.188 -2.935 1.00 80.94 186 PRO A C 1
ATOM 1461 O O . PRO A 1 186 ? 11.025 -14.919 -3.354 1.00 80.94 186 PRO A O 1
ATOM 1464 N N . GLU A 1 187 ? 9.641 -15.505 -1.667 1.00 81.12 187 GLU A N 1
ATOM 1465 C CA . GLU A 1 187 ? 10.644 -15.452 -0.599 1.00 81.12 187 GLU A CA 1
ATOM 1466 C C . GLU A 1 187 ? 11.885 -16.299 -0.915 1.00 81.12 187 GLU A C 1
ATOM 1468 O O . GLU A 1 187 ? 12.995 -15.765 -0.903 1.00 81.12 187 GLU A O 1
ATOM 1473 N N . ASP A 1 188 ? 11.694 -17.558 -1.326 1.00 82.75 188 ASP A N 1
ATOM 1474 C CA . ASP A 1 188 ? 12.782 -18.486 -1.670 1.00 82.75 188 ASP A CA 1
ATOM 1475 C C . ASP A 1 188 ? 13.739 -17.903 -2.720 1.00 82.75 188 ASP A C 1
ATOM 1477 O O . ASP A 1 188 ? 14.959 -18.062 -2.648 1.00 82.75 188 ASP A O 1
ATOM 1481 N N . TYR A 1 189 ? 13.187 -17.189 -3.707 1.00 83.00 189 TYR A N 1
ATOM 1482 C CA . TYR A 1 189 ? 13.980 -16.558 -4.757 1.00 83.00 189 TYR A CA 1
ATOM 1483 C C . TYR A 1 189 ? 14.779 -15.368 -4.216 1.00 83.00 189 TYR A C 1
ATOM 1485 O O . TYR A 1 189 ? 15.946 -15.191 -4.571 1.00 83.00 189 TYR A O 1
ATOM 1493 N N . VAL A 1 190 ? 14.164 -14.542 -3.363 1.00 82.69 190 VAL A N 1
ATOM 1494 C CA . VAL A 1 190 ? 14.834 -13.383 -2.760 1.00 82.69 190 VAL A CA 1
ATOM 1495 C C . VAL A 1 190 ? 15.964 -13.847 -1.844 1.00 82.69 190 VAL A C 1
ATOM 1497 O O . VAL A 1 190 ? 17.073 -13.327 -1.956 1.00 82.69 190 VAL A O 1
ATOM 1500 N N . GLU A 1 191 ? 15.730 -14.857 -1.008 1.00 85.31 191 GLU A N 1
ATOM 1501 C CA . GLU A 1 191 ? 16.748 -15.407 -0.114 1.00 85.31 191 GLU A CA 1
ATOM 1502 C C . GLU A 1 191 ? 17.957 -15.933 -0.902 1.00 85.31 191 GLU A C 1
ATOM 1504 O O . GLU A 1 191 ? 19.096 -15.548 -0.629 1.00 85.31 191 GLU A O 1
ATOM 1509 N N . GLN A 1 192 ? 17.725 -16.760 -1.927 1.00 85.25 192 GLN A N 1
ATOM 1510 C CA . GLN A 1 192 ? 18.797 -17.287 -2.778 1.00 85.25 192 GLN A CA 1
ATOM 1511 C C . GLN A 1 192 ? 19.568 -16.172 -3.495 1.00 85.25 192 GLN A C 1
ATOM 1513 O O . GLN A 1 192 ? 20.797 -16.223 -3.589 1.00 85.25 192 GLN A O 1
ATOM 1518 N N . HIS A 1 193 ? 18.869 -15.142 -3.977 1.00 84.44 193 HIS A N 1
ATOM 1519 C CA . HIS A 1 193 ? 19.501 -14.013 -4.650 1.00 84.44 193 HIS A CA 1
ATOM 1520 C C . HIS A 1 193 ? 20.394 -13.203 -3.703 1.00 84.44 193 HIS A C 1
ATOM 1522 O O . HIS A 1 193 ? 21.523 -12.874 -4.064 1.00 84.44 193 HIS A O 1
ATOM 1528 N N . TYR A 1 194 ? 19.926 -12.919 -2.485 1.00 84.06 194 TYR A N 1
ATOM 1529 C CA . TYR A 1 194 ? 20.707 -12.200 -1.477 1.00 84.06 194 TYR A CA 1
ATOM 1530 C C . TYR A 1 194 ? 21.872 -13.031 -0.932 1.00 84.06 194 TYR A C 1
ATOM 1532 O O . TYR A 1 194 ? 22.933 -12.463 -0.689 1.00 84.06 194 TYR A O 1
ATOM 1540 N N . LYS A 1 195 ? 21.737 -14.359 -0.815 1.00 85.88 195 LYS A N 1
ATOM 1541 C CA . LYS A 1 195 ? 22.865 -15.246 -0.477 1.00 85.88 195 LYS A CA 1
ATOM 1542 C C . LYS A 1 195 ? 23.984 -15.175 -1.516 1.00 85.88 195 LYS A C 1
ATOM 1544 O O . LYS A 1 195 ? 25.149 -15.179 -1.147 1.00 85.88 195 LYS A O 1
ATOM 1549 N N . LYS A 1 196 ? 23.633 -15.090 -2.802 1.00 85.44 196 LYS A N 1
ATOM 1550 C CA . LYS A 1 196 ? 24.607 -15.072 -3.902 1.00 85.44 196 LYS A CA 1
ATOM 1551 C C . LYS A 1 196 ? 25.189 -13.685 -4.195 1.00 85.44 196 LYS A C 1
ATOM 1553 O O . LYS A 1 196 ? 26.349 -13.575 -4.558 1.00 85.44 196 LYS A O 1
ATOM 1558 N N . HIS A 1 197 ? 24.381 -12.632 -4.099 1.00 83.44 197 HIS A N 1
ATOM 1559 C CA . HIS A 1 197 ? 24.748 -11.292 -4.578 1.00 83.44 197 HIS A CA 1
ATOM 1560 C C . HIS A 1 197 ? 24.703 -10.206 -3.493 1.00 83.44 197 HIS A C 1
ATOM 1562 O O . HIS A 1 197 ? 24.986 -9.043 -3.781 1.00 83.44 197 HIS A O 1
ATOM 1568 N N . GLY A 1 198 ? 24.356 -10.544 -2.247 1.00 81.50 198 GLY A N 1
ATOM 1569 C CA . GLY A 1 198 ? 24.142 -9.575 -1.168 1.00 81.50 198 GLY A CA 1
ATOM 1570 C C . GLY A 1 198 ? 25.359 -8.698 -0.873 1.00 81.50 198 GLY A C 1
ATOM 1571 O O . GLY A 1 198 ? 25.211 -7.486 -0.713 1.00 81.50 198 GLY A O 1
ATOM 1572 N N . GLU A 1 199 ? 26.567 -9.269 -0.878 1.00 80.62 199 GLU A N 1
ATOM 1573 C CA . GLU A 1 199 ? 27.807 -8.512 -0.655 1.00 80.62 199 GLU A CA 1
ATOM 1574 C C . GLU A 1 199 ? 28.076 -7.500 -1.770 1.00 80.62 199 GLU A C 1
ATOM 1576 O O . GLU A 1 199 ? 28.380 -6.336 -1.501 1.00 80.62 199 GLU A O 1
ATOM 1581 N N . GLN A 1 200 ? 27.885 -7.915 -3.023 1.00 80.50 200 GLN A N 1
ATOM 1582 C CA . GLN A 1 200 ? 28.072 -7.059 -4.193 1.00 80.50 200 GLN A CA 1
ATOM 1583 C C . GLN A 1 200 ? 27.065 -5.900 -4.199 1.00 80.50 200 GLN A C 1
ATOM 1585 O O . GLN A 1 200 ? 27.426 -4.762 -4.505 1.00 80.50 200 GLN A O 1
ATOM 1590 N N . ILE A 1 201 ? 25.809 -6.176 -3.824 1.00 80.75 201 ILE A N 1
ATOM 1591 C CA . ILE A 1 201 ? 24.753 -5.164 -3.701 1.00 80.75 201 ILE A CA 1
ATOM 1592 C C . ILE A 1 201 ? 25.096 -4.179 -2.576 1.00 80.75 201 ILE A C 1
ATOM 1594 O O . ILE A 1 201 ? 24.998 -2.970 -2.775 1.00 80.75 201 ILE A O 1
ATOM 1598 N N . ASN A 1 202 ? 25.531 -4.671 -1.413 1.00 82.19 202 ASN A N 1
ATOM 1599 C CA . ASN A 1 202 ? 25.912 -3.830 -0.277 1.00 82.19 202 ASN A CA 1
ATOM 1600 C C . ASN A 1 202 ? 27.112 -2.931 -0.613 1.00 82.19 202 ASN A C 1
ATOM 1602 O O . ASN A 1 202 ? 27.083 -1.731 -0.347 1.00 82.19 202 ASN A O 1
ATOM 1606 N N . CYS A 1 203 ? 28.141 -3.490 -1.254 1.00 81.44 203 CYS A N 1
ATOM 1607 C CA . CYS A 1 203 ? 29.307 -2.742 -1.716 1.00 81.44 203 CYS A CA 1
ATOM 1608 C C . CYS A 1 203 ? 28.899 -1.614 -2.676 1.00 81.44 203 CYS A C 1
ATOM 1610 O O . CYS A 1 203 ? 29.224 -0.453 -2.431 1.00 81.44 203 CYS A O 1
ATOM 1612 N N . PHE A 1 204 ? 28.087 -1.924 -3.691 1.00 80.56 204 PHE A N 1
ATOM 1613 C CA . PHE A 1 204 ? 27.589 -0.920 -4.629 1.00 80.56 204 PHE A CA 1
ATOM 1614 C C . PHE A 1 204 ? 26.735 0.164 -3.945 1.00 80.56 204 PHE A C 1
ATOM 1616 O O . PHE A 1 204 ? 26.857 1.353 -4.259 1.00 80.56 204 PHE A O 1
ATOM 1623 N N . CYS A 1 205 ? 25.865 -0.219 -3.006 1.00 80.25 205 CYS A N 1
ATOM 1624 C CA . CYS A 1 205 ? 25.065 0.727 -2.231 1.00 80.25 205 CYS A CA 1
ATOM 1625 C C . CYS A 1 205 ? 25.958 1.703 -1.453 1.00 80.25 205 CYS A C 1
ATOM 1627 O O . CYS A 1 205 ? 25.753 2.911 -1.549 1.00 80.25 205 CYS A O 1
ATOM 1629 N N . LYS A 1 206 ? 27.002 1.207 -0.778 1.00 83.56 206 LYS A N 1
ATOM 1630 C CA . LYS A 1 206 ? 27.976 2.047 -0.064 1.00 83.56 206 LYS A CA 1
ATOM 1631 C C . LYS A 1 206 ? 28.737 2.987 -0.998 1.00 83.56 206 LYS A C 1
ATOM 1633 O O . LYS A 1 206 ? 28.819 4.175 -0.710 1.00 83.56 206 LYS A O 1
ATOM 1638 N N . GLU A 1 207 ? 29.244 2.483 -2.123 1.00 83.25 207 GLU A N 1
ATOM 1639 C CA . GLU A 1 207 ? 29.976 3.294 -3.110 1.00 83.25 207 GLU A CA 1
ATOM 1640 C C . GLU A 1 207 ? 29.113 4.409 -3.712 1.00 83.25 207 GLU A C 1
ATOM 1642 O O . GLU A 1 207 ? 29.607 5.492 -4.010 1.00 83.25 207 GLU A O 1
ATOM 1647 N N . THR A 1 208 ? 27.814 4.156 -3.890 1.00 77.00 208 THR A N 1
ATOM 1648 C CA . THR A 1 208 ? 26.886 5.119 -4.500 1.00 77.00 208 THR A CA 1
ATOM 1649 C C . THR A 1 208 ? 26.071 5.933 -3.502 1.00 77.00 208 THR A C 1
ATOM 1651 O O . THR A 1 208 ? 25.199 6.694 -3.926 1.00 77.00 208 THR A O 1
ATOM 1654 N N . GLY A 1 209 ? 26.339 5.790 -2.199 1.00 79.75 209 GLY A N 1
ATOM 1655 C CA . GLY A 1 209 ? 25.604 6.480 -1.136 1.00 79.75 209 GLY A CA 1
ATOM 1656 C C . GLY A 1 209 ? 24.116 6.120 -1.088 1.00 79.75 209 GLY A C 1
ATOM 1657 O O . GLY A 1 209 ? 23.293 6.951 -0.716 1.00 79.75 209 GLY A O 1
ATOM 1658 N N . LYS A 1 210 ? 23.749 4.912 -1.528 1.00 76.19 210 LYS A N 1
ATOM 1659 C CA . LYS A 1 210 ? 22.372 4.409 -1.517 1.00 76.19 210 LYS A CA 1
ATOM 1660 C C . LYS A 1 210 ? 22.127 3.527 -0.305 1.00 76.19 210 LYS A C 1
ATOM 1662 O O . LYS A 1 210 ? 23.003 2.774 0.114 1.00 76.19 210 LYS A O 1
ATOM 1667 N N . ASP A 1 211 ? 20.889 3.539 0.173 1.00 75.44 211 ASP A N 1
ATOM 1668 C CA . ASP A 1 211 ? 20.467 2.654 1.251 1.00 75.44 211 ASP A CA 1
ATOM 1669 C C . ASP A 1 211 ? 20.479 1.192 0.795 1.00 75.44 211 ASP A C 1
ATOM 1671 O O . ASP A 1 211 ? 19.903 0.820 -0.235 1.00 75.44 211 ASP A O 1
ATOM 1675 N N . TYR A 1 212 ? 21.144 0.345 1.577 1.00 79.31 212 TYR A N 1
ATOM 1676 C CA . TYR A 1 212 ? 21.089 -1.099 1.408 1.00 79.31 212 TYR A CA 1
ATOM 1677 C C . TYR A 1 212 ? 19.845 -1.645 2.109 1.00 79.31 212 TYR A C 1
ATOM 1679 O O . TYR A 1 212 ? 19.657 -1.441 3.307 1.00 79.31 212 TYR A O 1
ATOM 1687 N N . ILE A 1 213 ? 19.000 -2.355 1.362 1.00 77.00 213 ILE A N 1
ATOM 1688 C CA . ILE A 1 213 ? 17.804 -3.003 1.906 1.00 77.00 213 ILE A CA 1
ATOM 1689 C C . ILE A 1 213 ? 18.154 -4.472 2.165 1.00 77.00 213 ILE A C 1
ATOM 1691 O O . ILE A 1 213 ? 18.285 -5.214 1.186 1.00 77.00 213 ILE A O 1
ATOM 1695 N N . PRO A 1 214 ? 18.324 -4.908 3.427 1.00 75.50 214 PRO A N 1
ATOM 1696 C CA . PRO A 1 214 ? 18.608 -6.303 3.731 1.00 75.50 214 PRO A CA 1
ATOM 1697 C C . PRO A 1 214 ? 17.378 -7.180 3.485 1.00 75.50 214 PRO A C 1
ATOM 1699 O O . PRO A 1 214 ? 16.235 -6.735 3.616 1.00 75.50 214 PRO A O 1
ATOM 1702 N N . PHE A 1 215 ? 17.617 -8.449 3.162 1.00 80.19 215 PHE A N 1
ATOM 1703 C CA . PHE A 1 215 ? 16.567 -9.459 3.180 1.00 80.19 215 PHE A CA 1
ATOM 1704 C C . PHE A 1 215 ? 16.076 -9.675 4.619 1.00 80.19 215 PHE A C 1
ATOM 1706 O O . PHE A 1 215 ? 16.879 -9.769 5.546 1.00 80.19 215 PHE A O 1
ATOM 1713 N N . THR A 1 216 ? 14.759 -9.731 4.809 1.00 74.56 216 THR A N 1
ATOM 1714 C CA . THR A 1 216 ? 14.122 -10.063 6.089 1.00 74.56 216 THR A CA 1
ATOM 1715 C C . THR A 1 216 ? 13.185 -11.247 5.848 1.00 74.56 216 THR A C 1
ATOM 1717 O O . THR A 1 216 ? 12.246 -11.087 5.064 1.00 74.56 216 THR A O 1
ATOM 1720 N N . PRO A 1 217 ? 13.434 -12.409 6.477 1.00 74.62 217 PRO A N 1
ATOM 1721 C CA . PRO A 1 217 ? 12.583 -13.587 6.330 1.00 74.62 217 PRO A CA 1
ATOM 1722 C C . PRO A 1 217 ? 11.128 -13.314 6.737 1.00 74.62 217 PRO A C 1
ATOM 1724 O O . PRO A 1 217 ? 10.870 -12.531 7.654 1.00 74.62 217 PRO A O 1
ATOM 1727 N N . GLY A 1 218 ? 10.183 -13.973 6.071 1.00 68.19 218 GLY A N 1
ATOM 1728 C CA . GLY A 1 218 ? 8.744 -13.901 6.322 1.00 68.19 218 GLY A CA 1
ATOM 1729 C C . GLY A 1 218 ? 8.034 -12.680 5.730 1.00 68.19 218 GLY A C 1
ATOM 1730 O O . GLY A 1 218 ? 6.876 -12.433 6.068 1.00 68.19 218 GLY A O 1
ATOM 1731 N N . ILE A 1 219 ? 8.701 -11.892 4.877 1.00 65.75 219 ILE A N 1
ATOM 1732 C CA . ILE A 1 219 ? 8.114 -10.708 4.237 1.00 65.75 219 ILE A CA 1
ATOM 1733 C C . ILE A 1 219 ? 8.191 -10.839 2.714 1.00 65.75 219 ILE A C 1
ATOM 1735 O O . ILE A 1 219 ? 9.264 -10.726 2.119 1.00 65.75 219 ILE A O 1
ATOM 1739 N N . ASP A 1 220 ? 7.028 -10.973 2.072 1.00 67.31 220 ASP A N 1
ATOM 1740 C CA . ASP A 1 220 ? 6.900 -10.864 0.618 1.00 67.31 220 ASP A CA 1
ATOM 1741 C C . ASP A 1 220 ? 7.414 -9.497 0.134 1.00 67.31 220 ASP A C 1
ATOM 1743 O O . ASP A 1 220 ? 6.891 -8.430 0.491 1.00 67.31 220 A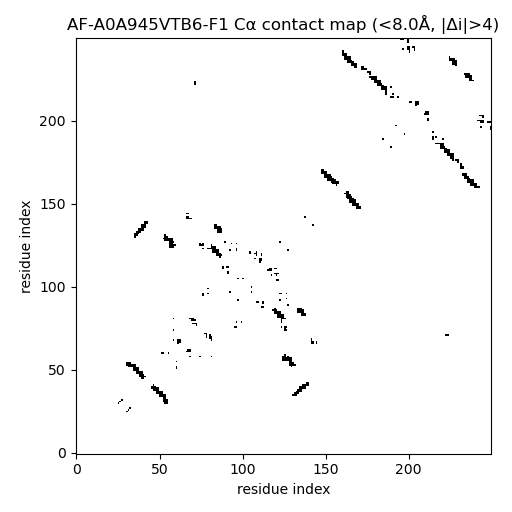SP A O 1
ATOM 1747 N N . LEU A 1 221 ? 8.422 -9.509 -0.739 1.00 72.50 221 LEU A N 1
ATOM 1748 C CA . LEU A 1 221 ? 8.987 -8.281 -1.279 1.00 72.50 221 LEU A CA 1
ATOM 1749 C C . LEU A 1 221 ? 8.149 -7.784 -2.462 1.00 72.50 221 LEU A C 1
ATOM 1751 O O . LEU A 1 221 ? 8.256 -8.299 -3.576 1.00 72.50 221 LEU A O 1
ATOM 1755 N N . TYR A 1 222 ? 7.363 -6.729 -2.240 1.00 77.56 222 TYR A N 1
ATOM 1756 C CA . TYR A 1 222 ? 6.636 -6.032 -3.304 1.00 77.56 222 TYR A CA 1
ATOM 1757 C C . TYR A 1 222 ? 7.374 -4.775 -3.770 1.00 77.56 222 TYR A C 1
ATOM 1759 O O . TYR A 1 222 ? 7.856 -3.972 -2.962 1.00 77.56 222 TYR A O 1
ATOM 1767 N N . ARG A 1 223 ? 7.429 -4.557 -5.088 1.00 80.06 223 ARG A N 1
ATOM 1768 C CA . ARG A 1 223 ? 7.924 -3.310 -5.693 1.00 80.06 223 ARG A CA 1
ATOM 1769 C C . ARG A 1 223 ? 7.008 -2.835 -6.811 1.00 80.06 223 ARG A C 1
ATOM 1771 O O . ARG A 1 223 ? 6.516 -3.630 -7.607 1.00 80.06 223 ARG A O 1
ATOM 1778 N N . ALA A 1 224 ? 6.770 -1.526 -6.839 1.00 85.31 224 ALA A N 1
ATOM 1779 C CA . ALA A 1 224 ? 5.937 -0.887 -7.847 1.00 85.31 224 ALA A CA 1
ATOM 1780 C C . ALA A 1 224 ? 6.752 -0.566 -9.109 1.00 85.31 224 ALA A C 1
ATOM 1782 O O . ALA A 1 224 ? 7.856 -0.032 -9.018 1.00 85.31 224 ALA A O 1
ATOM 1783 N N . TYR A 1 225 ? 6.178 -0.851 -10.275 1.00 89.69 225 TYR A N 1
ATOM 1784 C CA . TYR A 1 225 ? 6.742 -0.548 -11.586 1.00 89.69 225 TYR A CA 1
ATOM 1785 C C . TYR A 1 225 ? 5.668 0.050 -12.491 1.00 89.69 225 TYR A C 1
ATOM 1787 O O . TYR A 1 225 ? 4.572 -0.498 -12.616 1.00 89.69 225 TYR A O 1
ATOM 1795 N N . SER A 1 226 ? 5.989 1.166 -13.137 1.00 90.81 226 SER A N 1
ATOM 1796 C CA . SER A 1 226 ? 5.097 1.806 -14.103 1.00 90.81 226 SER A CA 1
ATOM 1797 C C . SER A 1 226 ? 4.972 0.969 -15.373 1.00 90.81 226 SER A C 1
ATOM 1799 O O . SER A 1 226 ? 5.959 0.413 -15.864 1.00 90.81 226 SER A O 1
ATOM 1801 N N . ILE A 1 227 ? 3.761 0.906 -15.926 1.00 92.44 227 ILE A N 1
ATOM 1802 C CA . ILE A 1 227 ? 3.513 0.218 -17.191 1.00 92.44 227 ILE A CA 1
ATOM 1803 C C . ILE A 1 227 ? 4.012 1.105 -18.338 1.00 92.44 227 ILE A C 1
ATOM 1805 O O . ILE A 1 227 ? 3.591 2.249 -18.485 1.00 92.44 227 ILE A O 1
ATOM 1809 N N . ALA A 1 228 ? 4.910 0.567 -19.161 1.00 91.62 228 ALA A N 1
ATOM 1810 C CA . ALA A 1 228 ? 5.576 1.268 -20.259 1.00 91.62 228 ALA A CA 1
ATOM 1811 C C . ALA A 1 228 ? 4.946 0.979 -21.637 1.00 91.62 228 ALA A C 1
ATOM 1813 O O . ALA A 1 228 ? 5.577 1.166 -22.675 1.00 91.62 228 ALA A O 1
ATOM 1814 N N . THR A 1 229 ? 3.718 0.466 -21.675 1.00 89.38 229 THR A N 1
ATOM 1815 C CA . THR A 1 229 ? 3.013 0.135 -22.919 1.00 89.38 229 THR A CA 1
ATOM 1816 C C . THR A 1 229 ? 1.549 0.532 -22.846 1.00 89.38 229 THR A C 1
ATOM 1818 O O . THR A 1 229 ? 1.011 0.738 -21.766 1.00 89.38 229 THR A O 1
ATOM 1821 N N . ILE A 1 230 ? 0.921 0.641 -24.014 1.00 86.25 230 ILE A N 1
ATOM 1822 C CA . ILE A 1 230 ? -0.503 0.952 -24.180 1.00 86.25 230 ILE A CA 1
ATOM 1823 C C . ILE A 1 230 ? -1.285 -0.319 -24.557 1.00 86.25 230 ILE A C 1
ATOM 1825 O O . ILE A 1 230 ? -2.509 -0.345 -24.490 1.00 86.25 230 ILE A O 1
ATOM 1829 N N . ARG A 1 231 ? -0.592 -1.394 -24.961 1.00 81.94 231 ARG A N 1
ATOM 1830 C CA . ARG A 1 231 ? -1.244 -2.634 -25.389 1.00 81.94 231 ARG A CA 1
ATOM 1831 C C . ARG A 1 231 ? -1.574 -3.518 -24.186 1.00 81.94 231 ARG A C 1
ATOM 1833 O O . ARG A 1 231 ? -0.763 -3.658 -23.275 1.00 81.94 231 ARG A O 1
ATOM 1840 N N . ASN A 1 232 ? -2.744 -4.153 -24.218 1.00 80.44 232 ASN A N 1
ATOM 1841 C CA . ASN A 1 232 ? -3.246 -4.979 -23.110 1.00 80.44 232 ASN A CA 1
ATOM 1842 C C . ASN A 1 232 ? -2.792 -6.450 -23.177 1.00 80.44 232 ASN A C 1
ATOM 1844 O O . ASN A 1 232 ? -2.989 -7.204 -22.228 1.00 80.44 232 ASN A O 1
ATOM 1848 N N . ASP A 1 233 ? -2.207 -6.874 -24.297 1.00 84.94 233 ASP A N 1
ATOM 1849 C CA . ASP A 1 233 ? -1.754 -8.245 -24.552 1.00 84.94 233 ASP A CA 1
ATOM 1850 C C . ASP A 1 233 ? -0.383 -8.552 -23.929 1.00 84.94 233 ASP A C 1
ATOM 1852 O O . ASP A 1 233 ? -0.109 -9.679 -23.511 1.00 84.94 233 ASP A O 1
ATOM 1856 N N . ILE A 1 234 ? 0.493 -7.549 -23.877 1.00 90.00 234 ILE A N 1
ATOM 1857 C CA . ILE A 1 234 ? 1.851 -7.650 -23.350 1.00 90.00 234 ILE A CA 1
ATOM 1858 C C . ILE A 1 234 ? 2.088 -6.452 -22.449 1.00 90.00 234 ILE A C 1
ATOM 1860 O O . ILE A 1 234 ? 2.112 -5.325 -22.928 1.00 90.00 234 ILE A O 1
ATOM 1864 N N . ILE A 1 235 ? 2.353 -6.704 -21.172 1.00 91.25 235 ILE A N 1
ATOM 1865 C CA . ILE A 1 235 ? 2.754 -5.679 -20.213 1.00 91.25 235 ILE A CA 1
ATOM 1866 C C . ILE A 1 235 ? 4.260 -5.475 -20.361 1.00 91.25 235 ILE A C 1
ATOM 1868 O O . ILE A 1 235 ? 5.039 -6.417 -20.223 1.00 91.25 235 ILE A O 1
ATOM 1872 N N . LYS A 1 236 ? 4.684 -4.243 -20.631 1.00 93.00 236 LYS A N 1
ATOM 1873 C CA . LYS A 1 236 ? 6.099 -3.873 -20.662 1.00 93.00 236 LYS A CA 1
ATOM 1874 C C . LYS A 1 236 ? 6.440 -3.041 -19.447 1.00 93.00 236 LYS A C 1
ATOM 1876 O O . LYS A 1 236 ? 5.689 -2.135 -19.094 1.00 93.00 236 LYS A O 1
ATOM 1881 N N . LEU A 1 237 ? 7.591 -3.319 -18.859 1.00 93.94 237 LEU A N 1
ATOM 1882 C CA . LEU A 1 237 ? 8.135 -2.584 -17.729 1.00 93.94 237 LEU A CA 1
ATOM 1883 C C . LEU A 1 237 ? 9.564 -2.183 -18.049 1.00 93.94 237 LEU A C 1
ATOM 1885 O O . LEU A 1 237 ? 10.329 -2.988 -18.579 1.00 93.94 237 LEU A O 1
ATOM 1889 N N . ILE A 1 238 ? 9.928 -0.963 -17.679 1.00 92.81 238 ILE A N 1
ATOM 1890 C CA . ILE A 1 238 ? 11.316 -0.514 -17.712 1.00 92.81 238 ILE A CA 1
ATOM 1891 C C . ILE A 1 238 ? 11.804 -0.508 -16.272 1.00 92.81 238 ILE A C 1
ATOM 1893 O O . ILE A 1 238 ? 11.398 0.321 -15.460 1.00 92.81 238 ILE A O 1
ATOM 1897 N N . THR A 1 239 ? 12.653 -1.474 -15.945 1.00 90.00 239 THR A N 1
ATOM 1898 C CA . THR A 1 239 ? 13.184 -1.650 -14.596 1.00 90.00 239 THR A CA 1
ATOM 1899 C C . THR A 1 239 ? 14.627 -1.192 -14.560 1.00 90.00 239 THR A C 1
ATOM 1901 O O . THR A 1 239 ? 15.440 -1.640 -15.376 1.00 90.00 239 THR A O 1
ATOM 1904 N N . ARG A 1 240 ? 14.965 -0.347 -13.586 1.00 85.38 240 ARG A N 1
ATOM 1905 C CA . ARG A 1 240 ? 16.362 -0.072 -13.273 1.00 85.38 240 ARG A CA 1
ATOM 1906 C C . ARG A 1 240 ? 16.929 -1.270 -12.521 1.00 85.38 240 ARG A C 1
ATOM 1908 O O . ARG A 1 240 ? 16.395 -1.645 -11.479 1.00 85.38 240 ARG A O 1
ATOM 1915 N N . THR A 1 241 ? 17.970 -1.889 -13.052 1.00 76.44 241 THR A N 1
ATOM 1916 C CA . THR A 1 241 ? 18.677 -2.955 -12.342 1.00 76.44 241 THR A CA 1
ATOM 1917 C C . THR A 1 241 ? 19.534 -2.327 -11.256 1.00 76.44 241 THR A C 1
ATOM 1919 O O . THR A 1 241 ? 20.183 -1.313 -11.509 1.00 76.44 241 THR A O 1
ATOM 1922 N N . ALA A 1 242 ? 19.545 -2.912 -10.055 1.00 66.69 242 ALA A N 1
ATOM 1923 C CA . ALA A 1 242 ? 20.609 -2.629 -9.102 1.00 66.69 242 ALA A CA 1
ATOM 1924 C C . ALA A 1 242 ? 21.910 -3.107 -9.765 1.00 66.69 242 ALA A C 1
ATOM 1926 O O . ALA A 1 242 ? 22.021 -4.300 -10.058 1.00 66.69 242 ALA A O 1
ATOM 1927 N N . PRO A 1 243 ? 22.825 -2.203 -10.142 1.00 63.03 243 PRO A N 1
ATOM 1928 C CA . PRO A 1 243 ? 24.049 -2.628 -10.794 1.00 63.03 243 PRO A CA 1
ATOM 1929 C C . PRO A 1 243 ? 24.877 -3.408 -9.770 1.00 63.03 243 PRO A C 1
ATOM 1931 O O . PRO A 1 243 ? 25.079 -2.978 -8.637 1.00 63.03 243 PRO A O 1
ATOM 1934 N N . ILE A 1 244 ? 25.296 -4.597 -10.174 1.00 62.91 244 ILE A N 1
ATOM 1935 C CA . ILE A 1 244 ? 26.204 -5.440 -9.407 1.00 62.91 244 ILE A CA 1
ATOM 1936 C C . ILE A 1 244 ? 27.604 -4.922 -9.720 1.00 62.91 244 ILE A C 1
ATOM 1938 O O . ILE A 1 244 ? 27.938 -4.792 -10.898 1.00 62.91 244 ILE A O 1
ATOM 1942 N N . ASN A 1 245 ? 28.402 -4.580 -8.705 1.00 60.16 245 ASN A N 1
ATOM 1943 C CA . ASN A 1 245 ? 29.783 -4.165 -8.939 1.00 60.16 245 ASN A CA 1
ATOM 1944 C C . ASN A 1 245 ? 30.577 -5.386 -9.450 1.00 60.16 245 ASN A C 1
ATOM 1946 O O . ASN A 1 245 ? 30.789 -6.326 -8.682 1.00 60.16 245 ASN A O 1
ATOM 1950 N N . PRO A 1 246 ? 31.028 -5.398 -10.721 1.00 59.38 246 PRO A N 1
ATOM 1951 C CA . PRO A 1 246 ? 31.698 -6.557 -11.307 1.00 59.38 246 PRO A CA 1
ATOM 1952 C C . PRO A 1 246 ? 33.094 -6.807 -10.715 1.00 59.38 246 PRO A C 1
ATOM 1954 O O . PRO A 1 246 ? 33.714 -7.814 -11.036 1.00 59.38 246 PRO A O 1
ATOM 1957 N N . ARG A 1 247 ? 33.609 -5.892 -9.881 1.00 61.41 247 ARG A N 1
ATOM 1958 C CA . ARG A 1 247 ? 34.911 -6.022 -9.210 1.00 61.41 247 ARG A CA 1
ATOM 1959 C C . ARG A 1 247 ? 34.860 -6.904 -7.966 1.00 61.41 247 ARG A C 1
ATOM 1961 O O . ARG A 1 247 ? 35.911 -7.308 -7.483 1.00 61.41 247 ARG A O 1
ATOM 1968 N N . VAL A 1 248 ? 33.668 -7.176 -7.440 1.00 61.12 248 VAL A N 1
ATOM 1969 C CA . VAL A 1 248 ? 33.486 -8.043 -6.275 1.00 61.12 248 VAL A CA 1
ATOM 1970 C C . VAL A 1 248 ? 33.204 -9.460 -6.788 1.00 61.12 248 VAL A C 1
ATOM 1972 O O . VAL A 1 248 ? 32.250 -9.621 -7.551 1.00 61.12 248 VAL A O 1
ATOM 1975 N N . PRO A 1 249 ? 34.003 -10.480 -6.429 1.00 58.56 249 PRO A N 1
ATOM 1976 C CA . PRO A 1 249 ? 33.726 -11.868 -6.798 1.00 58.56 249 PRO A CA 1
ATOM 1977 C C . PRO A 1 249 ? 32.371 -12.341 -6.247 1.00 58.56 249 PRO A C 1
ATOM 1979 O O . PRO A 1 249 ? 31.893 -11.804 -5.249 1.00 58.56 249 PRO A O 1
ATOM 1982 N N . VAL A 1 250 ? 31.748 -13.306 -6.931 1.00 57.56 250 VAL A N 1
ATOM 1983 C CA . VAL A 1 250 ? 30.538 -14.015 -6.464 1.00 57.56 250 VAL A CA 1
ATOM 1984 C C . VAL A 1 250 ? 30.952 -15.211 -5.624 1.00 57.56 250 VAL A C 1
ATOM 1986 O O . VAL A 1 250 ? 31.898 -15.899 -6.070 1.00 57.56 250 VAL A O 1
#

Radius of gyration: 24.4 Å; Cα contacts (8 Å, |Δi|>4): 371; chains: 1; bounding box: 58×42×83 Å

Secondary structure (DSSP, 8-state):
-HHHHHHHHHHHHHHHHHHHHHHHHHIIIIIS--EEEEEEE-TTS-EEEEEEESSSBHHHHHHHTT-----SSTTSSSS---EEEESS---SPPTTTGGGS-HHHHHHHHHHHHH--SS-EEEETTT-B--S-EEEE--HHHHT-----EEEEEEEE-SSSEEEEEEEESS-----TT-EEEEEEPHHHHHHHHHHHHHHHHHHHHHTTPPP----TT--EEEEEEB--S-SSSEEEEEE-----TTS--

Foldseek 3Di:
DVVVVVVVVVVVVVVVVVVVVVVVVCCVVQQWDDFAWEWEQEDPRDIDIDTFIFNAQQCVRCVVVVQHQDDPDQLQLPPLRQKWFWLDPQDAADPSNVVSDDPVLNVQNVCCNPPVDDPGGIGRSSPRGGRHHTYIYDYVVRVPDDDWDWDWDDWADPDLFKIKTKIFTPDFDDDDAFDKDKDWDDLVVVVVCCVQQVVQLVVLCVVVVHDRDDRDPPDTDIDIFHFPDPDRRMTITIDGDSDGDPV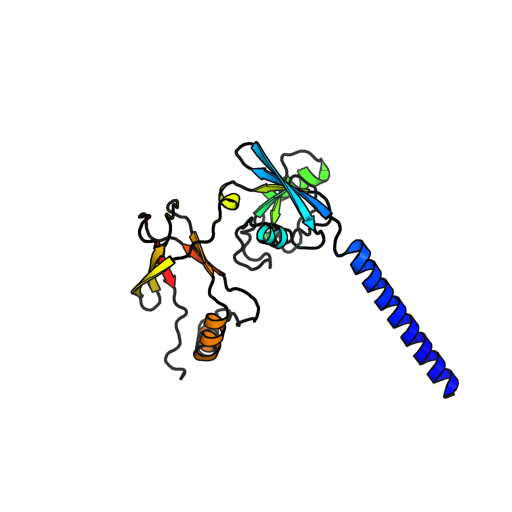DDD

Sequence (250 aa):
MTTSIILSIAFIIIIMLAMAGLSELTYQFFGKGKKLKLGIHSDDDFEKMLTIEGGDKLLNTLQNKGYHVPSGCGGNATCGQCKIKLYTNMGPYSPTETPLFDRKSREETRKFLEKGIGDGYTRLSCQVRVDKDMDIFLPKSTLQVKKYSARVIRKSQLTSDKCEISLRPLQKFNFKPGQYIQIGLPEDYVEQHYKKHGEQINCFCKETGKDYIPFTPGIDLYRAYSIATIRNDIIKLITRTAPINPRVPV

Solvent-accessible surface area (backbone atoms only — not comparable to full-atom values): 14681 Å² total; per-residue (Å²): 110,70,67,63,52,52,52,53,52,53,52,53,52,51,51,52,51,50,53,52,51,52,52,51,50,48,40,52,75,73,46,53,64,58,77,28,50,38,38,40,34,35,90,80,79,45,72,46,80,39,85,41,67,30,62,45,37,40,42,59,55,34,43,77,74,58,34,55,69,56,65,88,50,87,53,71,63,77,64,66,59,32,63,36,37,30,67,44,90,79,75,77,78,50,82,70,50,48,84,71,49,55,72,66,57,52,50,49,36,49,43,33,72,77,68,70,55,70,98,46,32,75,45,50,30,43,76,37,64,31,84,62,65,39,37,34,44,48,58,61,75,38,64,66,61,72,92,80,62,63,44,81,76,46,77,45,78,76,51,100,49,32,31,39,39,34,28,35,55,79,57,95,52,86,80,61,82,85,44,65,47,73,50,73,47,60,56,72,60,50,53,53,48,44,74,61,42,38,67,32,43,44,51,36,18,62,78,68,76,44,87,68,81,77,91,58,90,97,54,76,50,70,47,80,45,55,50,70,48,88,56,66,72,46,50,30,32,72,44,71,53,83,67,65,43,85,86,50,85,118

Mean predicted aligned error: 11.05 Å

Nearest PDB structures (foldseek):
  8a1v-assembly1_F  TM=6.817E-01  e=1.212E-13  Vibrio cholerae
  2y5c-assembly1_A  TM=7.166E-01  e=7.373E-05  Homo sapiens
  8rmg-assembly1_I  TM=7.262E-01  e=1.430E-04  Homo sapiens
  8rmf-assembly1_I  TM=6.964E-01  e=9.380E-05  Homo sapiens
  5h57-assembly2_B  TM=7.066E-01  e=1.267E-04  Zea mays

pLDDT: mean 83.92, std 8.45, range [54.66, 96.5]